Protein AF-A0A951GP29-F1 (afdb_monomer_lite)

Structure (mmCIF, N/CA/C/O backbone):
data_AF-A0A951GP29-F1
#
_entry.id   AF-A0A951GP29-F1
#
loop_
_atom_site.group_PDB
_atom_site.id
_atom_site.type_symbol
_atom_site.label_atom_id
_atom_site.label_alt_id
_atom_site.label_comp_id
_atom_site.label_asym_id
_atom_site.label_entity_id
_atom_site.label_seq_id
_atom_site.pdbx_PDB_ins_code
_atom_site.Cartn_x
_atom_site.Cartn_y
_atom_site.Cartn_z
_atom_site.occupancy
_atom_site.B_iso_or_equiv
_atom_site.auth_seq_id
_atom_site.auth_comp_id
_atom_site.auth_asym_id
_atom_site.auth_atom_id
_atom_site.pdbx_PDB_model_num
ATOM 1 N N . MET A 1 1 ? 0.514 -116.978 17.180 1.00 49.03 1 MET A N 1
ATOM 2 C CA . MET A 1 1 ? 0.432 -116.040 18.317 1.00 49.03 1 MET A CA 1
ATOM 3 C C . MET A 1 1 ? 1.647 -115.132 18.263 1.00 49.03 1 MET A C 1
ATOM 5 O O . MET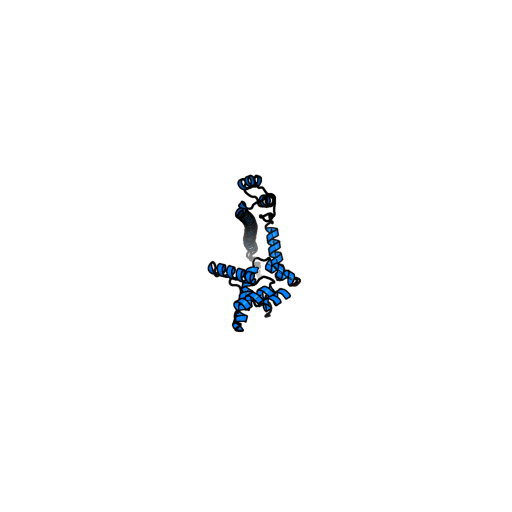 A 1 1 ? 2.730 -115.574 18.608 1.00 49.03 1 MET A O 1
ATOM 9 N N . THR A 1 2 ? 1.457 -113.908 17.780 1.00 42.31 2 THR A N 1
ATOM 10 C CA . THR A 1 2 ? 2.411 -112.792 17.852 1.00 42.31 2 THR A CA 1
ATOM 11 C C . THR A 1 2 ? 1.573 -111.530 17.671 1.00 42.31 2 THR A C 1
ATOM 13 O O . THR A 1 2 ? 1.039 -111.269 16.597 1.00 42.31 2 THR A O 1
ATOM 16 N N . THR A 1 3 ? 1.342 -110.813 18.766 1.00 47.25 3 THR A N 1
ATOM 17 C CA . THR A 1 3 ? 0.570 -109.569 18.812 1.00 47.25 3 THR A CA 1
ATOM 18 C C . THR A 1 3 ? 1.490 -108.401 18.470 1.00 47.25 3 THR A C 1
ATOM 20 O O . THR A 1 3 ? 2.317 -108.013 19.294 1.00 47.25 3 THR A O 1
ATOM 23 N N . SER A 1 4 ? 1.360 -107.839 17.266 1.00 55.28 4 SER A N 1
ATOM 24 C CA . SER A 1 4 ? 2.004 -106.568 16.920 1.00 55.28 4 SER A CA 1
ATOM 25 C C . SER A 1 4 ? 1.217 -105.405 17.518 1.00 55.28 4 SER A C 1
ATOM 27 O O . SER A 1 4 ? 0.116 -105.079 17.081 1.00 55.28 4 SER A O 1
ATOM 29 N N . SER A 1 5 ? 1.815 -104.808 18.544 1.00 58.03 5 SER A N 1
ATOM 30 C CA . SER A 1 5 ? 1.435 -103.544 19.172 1.00 58.03 5 SER A CA 1
ATOM 31 C C . SER A 1 5 ? 1.584 -102.393 18.169 1.00 58.03 5 SER A C 1
ATOM 33 O O . SER A 1 5 ? 2.696 -102.064 17.756 1.00 58.03 5 SER A O 1
ATOM 35 N N . LEU A 1 6 ? 0.462 -101.806 17.744 1.00 58.28 6 LEU A N 1
ATOM 36 C CA . LEU A 1 6 ? 0.435 -100.569 16.963 1.00 58.28 6 LEU A CA 1
ATOM 37 C C . LEU A 1 6 ? 0.567 -99.373 17.914 1.00 58.28 6 LEU A C 1
ATOM 39 O O . LEU A 1 6 ? -0.240 -99.191 18.824 1.00 58.28 6 LEU A O 1
ATOM 43 N N . SER A 1 7 ? 1.610 -98.576 17.686 1.00 57.97 7 SER A N 1
ATOM 44 C CA . SER A 1 7 ? 1.919 -97.350 18.423 1.00 57.97 7 SER A CA 1
ATOM 45 C C . SER A 1 7 ? 0.878 -96.255 18.120 1.00 57.97 7 SER A C 1
ATOM 47 O O . SER A 1 7 ? 0.566 -96.040 16.945 1.00 57.97 7 SER A O 1
ATOM 49 N N . PRO A 1 8 ? 0.313 -95.566 19.132 1.00 61.72 8 PRO A N 1
ATOM 50 C CA . PRO A 1 8 ? -0.696 -94.538 18.911 1.00 61.72 8 PRO A CA 1
ATOM 51 C C . PRO A 1 8 ? -0.078 -93.271 18.307 1.00 61.72 8 PRO A C 1
ATOM 53 O O . PRO A 1 8 ? 0.876 -92.697 18.828 1.00 61.72 8 PRO A O 1
ATOM 56 N N . TYR A 1 9 ? -0.672 -92.838 17.198 1.00 60.81 9 TYR A N 1
ATOM 57 C CA . TYR A 1 9 ? -0.387 -91.605 16.472 1.00 60.81 9 TYR A CA 1
ATOM 58 C C . TYR A 1 9 ? -0.573 -90.388 17.401 1.00 60.81 9 TYR A C 1
ATOM 60 O O . TYR A 1 9 ? -1.701 -90.045 17.757 1.00 60.81 9 TYR A O 1
ATOM 68 N N . GLN A 1 10 ? 0.521 -89.745 17.823 1.00 59.41 10 GLN A N 1
ATOM 69 C CA . GLN A 1 10 ? 0.465 -88.469 18.544 1.00 59.41 10 GLN A CA 1
ATOM 70 C C . GLN A 1 10 ? 0.201 -87.338 17.545 1.00 59.41 10 GLN A C 1
ATOM 72 O O . GLN A 1 10 ? 1.006 -87.082 16.650 1.00 59.41 10 GLN A O 1
ATOM 77 N N . ALA A 1 11 ? -0.948 -86.676 17.689 1.00 62.59 11 ALA A N 1
ATOM 78 C CA . ALA A 1 11 ? -1.291 -85.502 16.898 1.00 62.59 11 ALA A CA 1
ATOM 79 C C . ALA A 1 11 ? -0.361 -84.324 17.263 1.00 62.59 11 ALA A C 1
ATOM 81 O O . ALA A 1 11 ? -0.094 -84.115 18.448 1.00 62.59 11 ALA A O 1
ATOM 82 N N . PRO A 1 12 ? 0.137 -83.553 16.280 1.00 64.50 12 PRO A N 1
ATOM 83 C CA . PRO A 1 12 ? 1.013 -82.419 16.543 1.00 64.50 12 PRO A CA 1
ATOM 84 C C . PRO A 1 12 ? 0.256 -81.316 17.292 1.00 64.50 12 PRO A C 1
ATOM 86 O O . PRO A 1 12 ? -0.822 -80.897 16.868 1.00 64.50 12 PRO A O 1
ATOM 89 N N . GLU A 1 13 ? 0.831 -80.835 18.396 1.00 60.16 13 GLU A N 1
ATOM 90 C CA . GLU A 1 13 ? 0.263 -79.719 19.150 1.00 60.16 13 GLU A CA 1
ATOM 91 C C . GLU A 1 13 ? 0.197 -78.441 18.293 1.00 60.16 13 GLU A C 1
ATOM 93 O O . GLU A 1 13 ? 1.146 -78.125 17.560 1.00 60.16 13 GLU A O 1
ATOM 98 N N . PRO A 1 14 ? -0.908 -77.677 18.376 1.00 60.50 14 PRO A N 1
ATOM 99 C CA . PRO A 1 14 ? -1.046 -76.425 17.654 1.00 60.50 14 PRO A CA 1
ATOM 100 C C . PRO A 1 14 ? -0.054 -75.400 18.210 1.00 60.50 14 PRO A C 1
ATOM 102 O O . PRO A 1 14 ? -0.157 -74.956 19.353 1.00 60.50 14 PRO A O 1
ATOM 105 N N . ARG A 1 15 ? 0.910 -74.994 17.378 1.00 60.69 15 ARG A N 1
ATOM 106 C CA . ARG A 1 15 ? 1.797 -73.866 17.677 1.00 60.69 15 ARG A CA 1
ATOM 107 C C . ARG A 1 15 ? 0.949 -72.604 17.829 1.00 60.69 15 ARG A C 1
ATOM 109 O O . ARG A 1 15 ? 0.369 -72.136 16.851 1.00 60.69 15 ARG A O 1
ATOM 116 N N . GLN A 1 16 ? 0.896 -72.061 19.043 1.00 59.03 16 GLN A N 1
ATOM 117 C CA . GLN A 1 16 ? 0.335 -70.739 19.309 1.00 59.03 16 GLN A CA 1
ATOM 118 C C . GLN A 1 16 ? 1.137 -69.705 18.506 1.00 59.03 16 GLN A C 1
ATOM 120 O O . GLN A 1 16 ? 2.328 -69.497 18.746 1.00 59.03 16 GLN A O 1
ATOM 125 N N . GLY A 1 17 ? 0.503 -69.125 17.484 1.00 59.00 17 GLY A N 1
ATOM 126 C CA . GLY A 1 17 ? 1.057 -68.000 16.739 1.00 59.00 17 GLY A CA 1
ATOM 127 C C . GLY A 1 17 ? 1.103 -66.754 17.631 1.00 59.00 17 GLY A C 1
ATOM 128 O O . GLY A 1 17 ? 0.238 -66.616 18.494 1.00 59.00 17 GLY A O 1
ATOM 129 N N . PRO A 1 18 ? 2.085 -65.852 17.464 1.00 59.28 18 PRO A N 1
ATOM 130 C CA . PRO A 1 18 ? 2.171 -64.653 18.289 1.00 59.28 18 PRO A CA 1
ATOM 131 C C . PRO A 1 18 ? 0.939 -63.765 18.071 1.00 59.28 18 PRO A C 1
ATOM 133 O O . PRO A 1 18 ? 0.559 -63.505 16.927 1.00 59.28 18 PRO A O 1
ATOM 136 N N . ASP A 1 19 ? 0.340 -63.280 19.158 1.00 59.53 19 ASP A N 1
ATOM 137 C CA . ASP A 1 19 ? -0.765 -62.317 19.152 1.00 59.53 19 ASP A CA 1
ATOM 138 C C . ASP A 1 19 ? -0.298 -60.950 18.608 1.00 59.53 19 ASP A C 1
ATOM 140 O O . ASP A 1 19 ? -0.031 -60.002 19.343 1.00 59.53 19 ASP A O 1
ATOM 144 N N . PHE A 1 20 ? -0.186 -60.827 17.284 1.00 53.38 20 PHE A N 1
ATOM 145 C CA . PHE A 1 20 ? 0.207 -59.587 16.597 1.00 53.38 20 PHE A CA 1
ATOM 146 C C . PHE A 1 20 ? -0.904 -58.520 16.555 1.00 53.38 20 PHE A C 1
ATOM 148 O O . PHE A 1 20 ? -0.667 -57.399 16.109 1.00 53.38 20 PHE A O 1
ATOM 155 N N . ALA A 1 21 ? -2.123 -58.841 16.997 1.00 54.94 21 ALA A N 1
ATOM 156 C CA . ALA A 1 21 ? -3.270 -57.938 16.895 1.00 54.94 21 ALA A CA 1
ATOM 157 C C . ALA A 1 21 ? -3.318 -56.865 18.004 1.00 54.94 21 ALA A C 1
ATOM 159 O O . ALA A 1 21 ? -3.850 -55.780 17.773 1.00 54.94 21 ALA A O 1
ATOM 160 N N . GLY A 1 22 ? -2.745 -57.132 19.185 1.00 51.72 22 GLY A N 1
ATOM 161 C CA . GLY A 1 22 ? -2.783 -56.200 20.324 1.00 51.72 22 GLY A CA 1
ATOM 162 C C . GLY A 1 22 ? -1.839 -55.000 20.181 1.00 51.72 22 GLY A C 1
ATOM 163 O O . GLY A 1 22 ? -2.199 -53.878 20.522 1.00 51.72 22 GLY A O 1
ATOM 164 N N . THR A 1 23 ? -0.660 -55.197 19.589 1.00 54.09 23 THR A N 1
ATOM 165 C CA . THR A 1 23 ? 0.396 -54.169 19.520 1.00 54.09 23 THR A CA 1
ATOM 166 C C . THR A 1 23 ? 0.175 -53.115 18.430 1.00 54.09 23 THR A C 1
ATOM 168 O O . THR A 1 23 ? 0.654 -51.988 18.555 1.00 54.09 23 THR A O 1
ATOM 171 N N . ALA A 1 24 ? -0.579 -53.430 17.371 1.00 53.00 24 ALA A N 1
ATOM 172 C CA . ALA A 1 24 ? -0.837 -52.491 16.276 1.00 53.00 24 ALA A CA 1
ATOM 173 C C . ALA A 1 24 ? -1.834 -51.375 16.653 1.00 53.00 24 ALA A C 1
ATOM 175 O O . ALA A 1 24 ? -1.701 -50.246 16.182 1.00 53.00 24 ALA A O 1
ATOM 176 N N . LEU A 1 25 ? -2.814 -51.659 17.519 1.00 52.88 25 LEU A N 1
ATOM 177 C CA . LEU A 1 25 ? -3.816 -50.677 17.958 1.00 52.88 25 LEU A CA 1
ATOM 178 C C . LEU A 1 25 ? -3.282 -49.735 19.050 1.00 52.88 25 LEU A C 1
ATOM 180 O O . LEU A 1 25 ? -3.621 -48.549 19.053 1.00 52.88 25 LEU A O 1
ATOM 184 N N . GLU A 1 26 ? -2.390 -50.221 19.915 1.00 56.69 26 GLU A N 1
ATOM 185 C CA . GLU A 1 26 ? -1.746 -49.418 20.966 1.00 56.69 26 GLU A CA 1
ATOM 186 C C . GLU A 1 26 ? -0.828 -48.318 20.400 1.00 56.69 26 GLU A C 1
ATOM 188 O O . GLU A 1 26 ? -0.680 -47.261 21.012 1.00 56.69 26 GLU A O 1
ATOM 193 N N . GLY A 1 27 ? -0.277 -48.506 19.194 1.00 60.28 27 GLY A N 1
ATOM 194 C CA . GLY A 1 27 ? 0.544 -47.500 18.507 1.00 60.28 27 GLY A CA 1
ATOM 195 C C . GLY A 1 27 ? -0.243 -46.394 17.787 1.00 60.28 27 GLY A C 1
ATOM 196 O O . GLY A 1 27 ? 0.293 -45.311 17.561 1.00 60.28 27 GLY A O 1
ATOM 197 N N . ILE A 1 28 ? -1.515 -46.624 17.440 1.00 69.00 28 ILE A N 1
ATOM 198 C CA . ILE A 1 28 ? -2.327 -45.687 16.635 1.00 69.00 28 ILE A CA 1
ATOM 199 C C . ILE A 1 28 ? -3.015 -44.634 17.517 1.00 69.00 28 ILE A C 1
ATOM 201 O O . ILE A 1 28 ? -3.075 -43.455 17.158 1.00 69.00 28 ILE A O 1
ATOM 205 N N . ALA A 1 29 ? -3.497 -45.033 18.695 1.00 72.81 29 ALA A N 1
ATOM 206 C CA . ALA A 1 29 ? -4.147 -44.135 19.649 1.00 72.81 29 ALA A CA 1
ATOM 207 C C . ALA A 1 29 ? -3.299 -42.899 20.045 1.00 72.81 29 ALA A C 1
ATOM 209 O O . ALA A 1 29 ? -3.825 -41.783 19.961 1.00 72.81 29 ALA A O 1
ATOM 210 N N . PRO A 1 30 ? -2.003 -43.016 20.413 1.00 78.62 30 PRO A N 1
ATOM 211 C CA . PRO A 1 30 ? -1.192 -41.848 20.762 1.00 78.62 30 PRO A CA 1
ATOM 212 C C . PRO A 1 30 ? -0.962 -40.912 19.569 1.00 78.62 30 PRO A C 1
ATOM 214 O O . PRO A 1 30 ? -0.910 -39.697 19.755 1.00 78.62 30 PRO A O 1
ATOM 217 N N . VAL A 1 31 ? -0.893 -41.441 18.342 1.00 81.25 31 VAL A N 1
ATOM 218 C CA . VAL A 1 31 ? -0.753 -40.631 17.120 1.00 81.25 31 VAL A CA 1
ATOM 219 C C . VAL A 1 31 ? -2.011 -39.800 16.875 1.00 81.25 31 VAL A C 1
ATOM 221 O O . VAL A 1 31 ? -1.906 -38.601 16.627 1.00 81.25 31 VAL A O 1
ATOM 224 N N . ILE A 1 32 ? -3.203 -40.391 17.007 1.00 83.12 32 ILE A N 1
ATOM 225 C CA . ILE A 1 32 ? -4.477 -39.668 16.851 1.00 83.12 32 ILE A CA 1
ATOM 226 C C . ILE A 1 32 ? -4.602 -38.553 17.896 1.00 83.12 32 ILE A C 1
ATOM 228 O O . ILE A 1 32 ? -4.968 -37.428 17.554 1.00 83.12 32 ILE A O 1
ATOM 232 N N . VAL A 1 33 ? -4.258 -38.835 19.156 1.00 85.75 33 VAL A N 1
ATOM 233 C CA . VAL A 1 33 ? -4.272 -37.825 20.226 1.00 85.75 33 VAL A CA 1
ATOM 234 C C . VAL A 1 33 ? -3.284 -36.700 19.922 1.00 85.75 33 VAL A C 1
ATOM 236 O O . VAL A 1 33 ? -3.638 -35.528 20.048 1.00 85.75 33 VAL A O 1
ATOM 239 N N . LEU A 1 34 ? -2.073 -37.024 19.463 1.00 85.81 34 LEU A N 1
ATOM 240 C CA . LEU A 1 34 ? -1.053 -36.032 19.122 1.00 85.81 34 LEU A CA 1
ATOM 241 C C . LEU A 1 34 ? -1.483 -35.148 17.943 1.00 85.81 34 LEU A C 1
ATOM 243 O O . LEU A 1 34 ? -1.337 -33.927 18.012 1.00 85.81 34 LEU A O 1
ATOM 247 N N . VAL A 1 35 ? -2.087 -35.735 16.907 1.00 86.88 35 VAL A N 1
ATOM 248 C CA . VAL A 1 35 ? -2.684 -34.989 15.788 1.00 86.88 35 VAL A CA 1
ATOM 249 C C . VAL A 1 35 ? -3.819 -34.090 16.285 1.00 86.88 35 VAL A C 1
ATOM 251 O O . VAL A 1 35 ? -3.858 -32.909 15.941 1.00 86.88 35 VAL A O 1
ATOM 254 N N . GLY A 1 36 ? -4.706 -34.596 17.145 1.00 85.50 36 GLY A N 1
ATOM 255 C CA . GLY A 1 36 ? -5.795 -33.811 17.733 1.00 85.50 36 GLY A CA 1
ATOM 256 C C . GLY A 1 36 ? -5.299 -32.614 18.552 1.00 85.50 36 GLY A C 1
ATOM 257 O O . GLY A 1 36 ? -5.801 -31.499 18.395 1.00 85.50 36 GLY A O 1
ATOM 258 N N . VAL A 1 37 ? -4.266 -32.809 19.377 1.00 89.19 37 VAL A N 1
ATOM 259 C CA . VAL A 1 37 ? -3.625 -31.735 20.154 1.00 89.19 37 VAL A CA 1
ATOM 260 C C . VAL A 1 37 ? -2.957 -30.712 19.234 1.00 89.19 37 VAL A C 1
ATOM 262 O O . VAL A 1 37 ? -3.111 -29.509 19.454 1.00 89.19 37 VAL A O 1
ATOM 265 N N . ALA A 1 38 ? -2.266 -31.161 18.182 1.00 80.19 38 ALA A N 1
ATOM 266 C CA . ALA A 1 38 ? -1.633 -30.277 17.207 1.00 80.19 38 ALA A CA 1
ATOM 267 C C . ALA A 1 38 ? -2.664 -29.411 16.462 1.00 80.19 38 ALA A C 1
ATOM 269 O O . ALA A 1 38 ? -2.479 -28.199 16.344 1.00 80.19 38 ALA A O 1
ATOM 270 N N . LEU A 1 39 ? -3.784 -29.999 16.029 1.00 85.56 39 LEU A N 1
ATOM 271 C CA . LEU A 1 39 ? -4.881 -29.269 15.386 1.00 85.56 39 LEU A CA 1
ATOM 272 C C . LEU A 1 39 ? -5.520 -28.243 16.332 1.00 85.56 39 LEU A C 1
ATOM 274 O O . LEU A 1 39 ? -5.766 -27.104 15.931 1.00 85.56 39 LEU A O 1
ATOM 278 N N . LEU A 1 40 ? -5.737 -28.602 17.601 1.00 89.44 40 LEU A N 1
ATOM 279 C CA . LEU A 1 40 ? -6.268 -27.674 18.602 1.00 89.44 40 LEU A CA 1
ATOM 280 C C . LEU A 1 40 ? -5.303 -26.511 18.878 1.00 89.44 40 LEU A C 1
ATOM 282 O O . LEU A 1 40 ? -5.736 -25.362 19.008 1.00 89.44 40 LEU A O 1
ATOM 286 N N . ALA A 1 41 ? -4.001 -26.791 18.964 1.00 84.12 41 ALA A N 1
ATOM 287 C CA . ALA A 1 41 ? -2.970 -25.775 19.148 1.00 84.12 41 ALA A CA 1
ATOM 288 C C . ALA A 1 41 ? -2.902 -24.822 17.946 1.00 84.12 41 ALA A C 1
ATOM 290 O O . ALA A 1 41 ? -2.882 -23.605 18.138 1.00 84.12 41 ALA A O 1
ATOM 291 N N . LEU A 1 42 ? -2.955 -25.357 16.721 1.00 80.31 42 LEU A N 1
ATOM 292 C CA . LEU A 1 42 ? -3.011 -24.571 15.491 1.00 80.31 42 LEU A CA 1
ATOM 293 C C . LEU A 1 42 ? -4.256 -23.676 15.455 1.00 80.31 42 LEU A C 1
ATOM 295 O O . LEU A 1 42 ? -4.138 -22.478 15.206 1.00 80.31 42 LEU A O 1
ATOM 299 N N . TYR A 1 43 ? -5.434 -24.218 15.770 1.00 87.69 43 TYR A N 1
ATOM 300 C CA . TYR A 1 43 ? -6.673 -23.440 15.828 1.00 87.69 43 TYR A CA 1
ATOM 301 C C . TYR A 1 43 ? -6.578 -22.284 16.834 1.00 87.69 43 TYR A C 1
ATOM 303 O O . TYR A 1 43 ? -6.881 -21.137 16.503 1.00 87.69 43 TYR A O 1
ATOM 311 N N . ARG A 1 44 ? -6.092 -22.553 18.054 1.00 87.50 44 ARG A N 1
ATOM 312 C CA . ARG A 1 44 ? -5.884 -21.513 19.077 1.00 87.50 44 ARG A CA 1
ATOM 313 C C . ARG A 1 44 ? -4.897 -20.448 18.614 1.00 87.50 44 ARG A C 1
ATOM 315 O O . ARG A 1 44 ? -5.133 -19.265 18.846 1.00 87.50 44 ARG A O 1
ATOM 322 N N . TRP A 1 45 ? -3.816 -20.860 17.956 1.00 85.19 45 TRP A N 1
ATOM 323 C CA . TRP A 1 45 ? -2.829 -19.941 17.405 1.00 85.19 45 TRP A CA 1
ATOM 324 C C . TRP A 1 45 ? -3.429 -19.044 16.315 1.00 85.19 45 TRP A C 1
ATOM 326 O O . TRP A 1 45 ? -3.216 -17.835 16.361 1.00 85.19 45 TRP A O 1
ATOM 336 N N . ILE A 1 46 ? -4.235 -19.595 15.399 1.00 82.56 46 ILE A N 1
ATOM 337 C CA . ILE A 1 46 ? -4.937 -18.823 14.360 1.00 82.56 46 ILE A CA 1
ATOM 338 C C . ILE A 1 46 ? -5.862 -17.783 15.001 1.00 82.56 46 ILE A C 1
ATOM 340 O O . ILE A 1 46 ? -5.778 -16.602 14.668 1.00 82.56 46 ILE A O 1
ATOM 344 N N . VAL A 1 47 ? -6.696 -18.197 15.961 1.00 87.19 47 VAL A N 1
ATOM 345 C CA . VAL A 1 47 ? -7.643 -17.299 16.642 1.00 87.19 47 VAL A CA 1
ATOM 346 C C . VAL A 1 47 ? -6.919 -16.192 17.414 1.00 87.19 47 VAL A C 1
ATOM 348 O O . VAL A 1 47 ? -7.324 -15.031 17.361 1.00 87.19 47 VAL A O 1
ATOM 351 N N . GLU A 1 48 ? -5.841 -16.511 18.133 1.00 89.38 48 GLU A N 1
ATOM 352 C CA . GLU A 1 48 ? -5.086 -15.494 18.875 1.00 89.38 48 GLU A CA 1
ATOM 353 C C . GLU A 1 48 ? -4.321 -14.552 17.938 1.00 89.38 48 GLU A C 1
ATOM 355 O O . GLU A 1 48 ? -4.248 -13.347 18.195 1.00 89.38 48 GLU A O 1
ATOM 360 N N . SER A 1 49 ? -3.788 -15.075 16.831 1.00 81.06 49 SER A N 1
ATOM 361 C CA . SER A 1 49 ? -3.138 -14.281 15.788 1.00 81.06 49 SER A CA 1
ATOM 362 C C . SER A 1 49 ? -4.114 -13.282 15.164 1.00 81.06 49 SER A C 1
ATOM 364 O O . SER A 1 49 ? -3.797 -12.093 15.085 1.00 81.06 49 SER A O 1
ATOM 366 N N . ASP A 1 50 ? -5.330 -13.722 14.829 1.00 85.06 50 ASP A N 1
ATOM 367 C CA . ASP A 1 50 ? -6.385 -12.856 14.298 1.00 85.06 50 ASP A CA 1
ATOM 368 C C . ASP A 1 50 ? -6.794 -11.774 15.310 1.00 85.06 50 ASP A C 1
ATOM 370 O O . ASP A 1 50 ? -6.718 -10.577 15.024 1.00 85.06 50 ASP A O 1
ATOM 374 N N . ARG A 1 51 ? -7.076 -12.150 16.565 1.00 88.94 51 ARG A N 1
ATOM 375 C CA . ARG A 1 51 ? -7.370 -11.181 17.640 1.00 88.94 51 ARG A CA 1
ATOM 376 C C . ARG A 1 51 ? -6.245 -10.174 17.843 1.00 88.94 51 ARG A C 1
ATOM 378 O O . ARG A 1 51 ? -6.484 -9.001 18.145 1.00 88.94 51 ARG A O 1
ATOM 385 N N . LYS A 1 52 ? -4.990 -10.613 17.746 1.00 90.19 52 LYS A N 1
ATOM 386 C CA . LYS A 1 52 ? -3.821 -9.731 17.836 1.00 90.19 52 LYS A CA 1
ATOM 387 C C . LYS A 1 52 ? -3.761 -8.784 16.636 1.00 90.19 52 LYS A C 1
ATOM 389 O O . LYS A 1 52 ? -3.515 -7.595 16.842 1.00 90.19 52 LYS A O 1
ATOM 394 N N . ALA A 1 53 ? -4.028 -9.267 15.425 1.00 86.00 53 ALA A N 1
ATOM 395 C CA . ALA A 1 53 ? -4.092 -8.450 14.217 1.00 86.00 53 ALA A CA 1
ATOM 396 C C . ALA A 1 53 ? -5.196 -7.384 14.314 1.00 86.00 53 ALA A C 1
ATOM 398 O O . ALA A 1 53 ? -4.909 -6.199 14.138 1.00 86.00 53 ALA A O 1
ATOM 399 N N . GLN A 1 54 ? -6.408 -7.766 14.723 1.00 90.06 54 GLN A N 1
ATOM 400 C CA . GLN A 1 54 ? -7.528 -6.845 14.940 1.00 90.06 54 GLN A CA 1
ATOM 401 C C . GLN A 1 54 ? -7.210 -5.777 15.999 1.00 90.06 54 GLN A C 1
ATOM 403 O O . GLN A 1 54 ? -7.415 -4.581 15.770 1.00 90.06 54 GLN A O 1
ATOM 408 N N . ARG A 1 55 ? -6.638 -6.170 17.149 1.00 90.69 55 ARG A N 1
ATOM 409 C CA . ARG A 1 55 ? -6.207 -5.218 18.192 1.00 90.69 55 ARG A CA 1
ATOM 410 C C . ARG A 1 55 ? -5.157 -4.238 17.674 1.00 90.69 55 ARG A C 1
ATOM 412 O O . ARG A 1 55 ? -5.237 -3.044 17.965 1.00 90.69 55 ARG A O 1
ATOM 419 N N . ASN A 1 56 ? -4.178 -4.726 16.916 1.00 90.88 56 ASN A N 1
ATOM 420 C CA . ASN A 1 56 ? -3.130 -3.891 16.335 1.00 90.88 56 ASN A CA 1
ATOM 421 C C . ASN A 1 56 ? -3.685 -2.923 15.285 1.00 90.88 56 ASN A C 1
ATOM 423 O O . ASN A 1 56 ? -3.276 -1.762 15.273 1.00 90.88 56 ASN A O 1
ATOM 427 N N . HIS A 1 57 ? -4.643 -3.369 14.468 1.00 90.88 57 HIS A N 1
ATOM 428 C CA . HIS A 1 57 ? -5.357 -2.536 13.499 1.00 90.88 57 HIS A CA 1
ATOM 429 C C . HIS A 1 57 ? -6.075 -1.371 14.187 1.00 90.88 57 HIS A C 1
ATOM 431 O O . HIS A 1 57 ? -5.758 -0.207 13.936 1.00 90.88 57 HIS A O 1
ATOM 437 N N . ILE A 1 58 ? -6.937 -1.671 15.165 1.00 91.94 58 ILE A N 1
ATOM 438 C CA . ILE A 1 58 ? -7.668 -0.656 15.944 1.00 91.94 58 ILE A CA 1
ATOM 439 C C . ILE A 1 58 ? -6.694 0.290 16.661 1.00 91.94 58 ILE A C 1
ATOM 441 O O . ILE A 1 58 ? -6.886 1.508 16.681 1.00 91.94 58 ILE A O 1
ATOM 445 N N . ARG A 1 59 ? -5.612 -0.243 17.244 1.00 93.62 59 ARG A N 1
ATOM 446 C CA . ARG A 1 59 ? -4.567 0.574 17.878 1.00 93.62 59 ARG A CA 1
ATOM 447 C C . ARG A 1 59 ? -3.916 1.525 16.871 1.00 93.62 59 ARG A C 1
ATOM 449 O O . ARG A 1 59 ? -3.698 2.690 17.205 1.00 93.62 59 ARG A O 1
ATOM 456 N N . GLY A 1 60 ? -3.621 1.052 15.664 1.00 92.44 60 GLY A N 1
ATOM 457 C CA . GLY A 1 60 ? -3.077 1.854 14.571 1.00 92.44 60 GLY A CA 1
ATOM 458 C C . GLY A 1 60 ? -4.009 2.997 14.169 1.00 92.44 60 GLY A C 1
ATOM 459 O O . GLY A 1 60 ? -3.573 4.149 14.119 1.00 92.44 60 GLY A O 1
ATOM 460 N N . GLU A 1 61 ? -5.298 2.711 13.974 1.00 93.25 61 GLU A N 1
ATOM 461 C CA . GLU A 1 61 ? -6.310 3.724 13.649 1.00 93.25 61 GLU A CA 1
ATOM 462 C C . GLU A 1 61 ? -6.459 4.775 14.757 1.00 93.25 61 GLU A C 1
ATOM 464 O O . GLU A 1 61 ? -6.466 5.978 14.477 1.00 93.25 61 GLU A O 1
ATOM 469 N N . ARG A 1 62 ? -6.482 4.352 16.030 1.00 94.50 62 ARG A N 1
ATOM 470 C CA . ARG A 1 62 ? -6.493 5.268 17.184 1.00 94.50 62 ARG A CA 1
ATOM 471 C C . ARG A 1 62 ? -5.276 6.182 17.184 1.00 94.50 62 ARG A C 1
ATOM 473 O O . ARG A 1 62 ? -5.420 7.395 17.333 1.00 94.50 62 ARG A O 1
ATOM 480 N N . LEU A 1 63 ? -4.076 5.629 17.009 1.00 95.19 63 LEU A N 1
ATOM 481 C CA . LEU A 1 63 ? -2.844 6.420 16.964 1.00 95.19 63 LEU A CA 1
ATOM 482 C C . LEU A 1 63 ? -2.866 7.425 15.807 1.00 95.19 63 LEU A C 1
ATOM 484 O O . LEU A 1 63 ? -2.503 8.586 16.003 1.00 95.19 63 LEU A O 1
ATOM 488 N N . ALA A 1 64 ? -3.329 7.012 14.626 1.00 93.62 64 ALA A N 1
ATOM 489 C CA . ALA A 1 64 ? -3.480 7.897 13.477 1.00 93.62 64 ALA A CA 1
ATOM 490 C C . ALA A 1 64 ? -4.464 9.043 13.765 1.00 93.62 64 ALA A C 1
ATOM 492 O O . ALA A 1 64 ? -4.144 10.203 13.498 1.00 93.62 64 ALA A O 1
ATOM 493 N N . ALA A 1 65 ? -5.611 8.748 14.384 1.00 94.44 65 ALA A N 1
ATOM 494 C CA . ALA A 1 65 ? -6.585 9.756 14.791 1.00 94.44 65 ALA A CA 1
ATOM 495 C C . ALA A 1 65 ? -5.998 10.743 15.816 1.00 94.44 65 ALA A C 1
ATOM 497 O O . ALA A 1 65 ? -6.146 11.958 15.663 1.00 94.44 65 ALA A O 1
ATOM 498 N N . TYR A 1 66 ? -5.270 10.255 16.827 1.00 95.19 66 TYR A N 1
ATOM 499 C CA . TYR A 1 66 ? -4.654 11.108 17.849 1.00 95.19 66 TYR A CA 1
ATOM 500 C C . TYR A 1 66 ? -3.536 12.010 17.314 1.00 95.19 66 TYR A C 1
ATOM 502 O O . TYR A 1 66 ? -3.359 13.116 17.831 1.00 95.19 66 TYR A O 1
ATOM 510 N N . ARG A 1 67 ? -2.801 11.600 16.271 1.00 95.75 67 ARG A N 1
ATOM 511 C CA . ARG A 1 67 ? -1.779 12.453 15.627 1.00 95.75 67 ARG A CA 1
ATOM 512 C C . ARG A 1 67 ? -2.377 13.741 15.058 1.00 95.75 67 ARG A C 1
ATOM 514 O O . ARG A 1 67 ? -1.739 14.789 15.095 1.00 95.75 67 ARG A O 1
ATOM 521 N N . VAL A 1 68 ? -3.625 13.688 14.596 1.00 94.12 68 VAL A N 1
ATOM 522 C CA . VAL A 1 68 ? -4.348 14.837 14.028 1.00 94.12 68 VAL A CA 1
ATOM 523 C C . VAL A 1 68 ? -5.342 15.471 15.007 1.00 94.12 68 VAL A C 1
ATOM 525 O O . VAL A 1 68 ? -6.183 16.263 14.591 1.00 94.12 68 VAL A O 1
ATOM 528 N N . ARG A 1 69 ? -5.222 15.188 16.316 1.00 93.44 69 ARG A N 1
ATOM 529 C CA . ARG A 1 69 ? -6.169 15.632 17.364 1.00 93.44 69 ARG A CA 1
ATOM 530 C C . ARG A 1 69 ? -6.487 17.123 17.380 1.00 93.44 69 ARG A C 1
ATOM 532 O O . ARG A 1 69 ? -7.599 17.515 17.697 1.00 93.44 69 ARG A O 1
ATOM 539 N N . HIS A 1 70 ? -5.510 17.955 17.037 1.00 92.69 70 HIS A N 1
ATOM 540 C CA . HIS A 1 70 ? -5.650 19.411 17.033 1.00 92.69 70 HIS A CA 1
ATOM 541 C C . HIS A 1 70 ? -6.531 19.926 15.884 1.00 92.69 70 HIS A C 1
ATOM 543 O O . HIS A 1 70 ? -6.913 21.089 15.888 1.00 92.69 70 HIS A O 1
ATOM 549 N N . ARG A 1 71 ? -6.840 19.075 14.895 1.00 93.75 71 ARG A N 1
ATOM 550 C CA . ARG A 1 71 ? -7.680 19.399 13.732 1.00 93.75 71 ARG A CA 1
ATOM 551 C C . ARG A 1 71 ? -9.035 18.701 13.763 1.00 93.75 71 ARG A C 1
ATOM 553 O O . ARG A 1 71 ? -9.735 18.745 12.754 1.00 93.75 71 ARG A O 1
ATOM 560 N N . TRP A 1 72 ? -9.371 18.016 14.857 1.00 94.94 72 TRP A N 1
ATOM 561 C CA . TRP A 1 72 ? -10.658 17.340 14.985 1.00 94.94 72 TRP A CA 1
ATOM 562 C C . TRP A 1 72 ? -11.808 18.340 14.894 1.00 94.94 72 TRP A C 1
ATOM 564 O O . TRP A 1 72 ? -11.718 19.469 15.376 1.00 94.94 72 TRP A O 1
ATOM 574 N N . LYS A 1 73 ? -12.895 17.903 14.268 1.00 95.00 73 LYS A N 1
ATOM 575 C CA . LYS A 1 73 ? -14.116 18.676 14.046 1.00 95.00 73 LYS A CA 1
ATOM 576 C C . LYS A 1 73 ? -15.332 17.887 14.529 1.00 95.00 73 LYS A C 1
ATOM 578 O O . LYS A 1 73 ? -15.248 16.667 14.659 1.00 95.00 73 LYS A O 1
ATOM 583 N N . PRO A 1 74 ? -16.498 18.530 14.711 1.00 95.38 74 PRO A N 1
ATOM 584 C CA . PRO A 1 74 ? -17.732 17.819 15.055 1.00 95.38 74 PRO A CA 1
ATOM 585 C C . PRO A 1 74 ? -18.092 16.679 14.083 1.00 95.38 74 PRO A C 1
ATOM 587 O O . PRO A 1 74 ? -18.601 15.644 14.499 1.00 95.38 74 PRO A O 1
ATOM 590 N N . SER A 1 75 ? -17.756 16.810 12.794 1.00 94.50 75 SER A N 1
ATOM 591 C CA . SER A 1 75 ? -17.947 15.747 11.794 1.00 94.50 75 SER A CA 1
ATOM 592 C C . SER A 1 75 ? -17.104 14.487 12.043 1.00 94.50 75 SER A C 1
ATOM 594 O O . SER A 1 75 ? -17.432 13.426 11.520 1.00 94.50 75 SER A O 1
ATOM 596 N N . ASP A 1 76 ? -16.020 14.588 12.818 1.00 95.25 76 ASP A N 1
ATOM 597 C CA . ASP A 1 76 ? -15.144 13.461 13.161 1.00 95.25 76 ASP A CA 1
ATOM 598 C C . ASP A 1 76 ? -15.680 12.636 14.340 1.00 95.25 76 ASP A C 1
ATOM 600 O O . ASP A 1 76 ? -15.161 11.554 14.607 1.00 95.25 76 ASP A O 1
ATOM 604 N N . ILE A 1 77 ? -16.725 13.106 15.037 1.00 94.50 77 ILE A N 1
ATOM 605 C CA . ILE A 1 77 ? -17.235 12.464 16.257 1.00 94.50 77 ILE A CA 1
ATOM 606 C C . ILE A 1 77 ? -17.647 11.015 15.994 1.00 94.50 77 ILE A C 1
ATOM 608 O O . 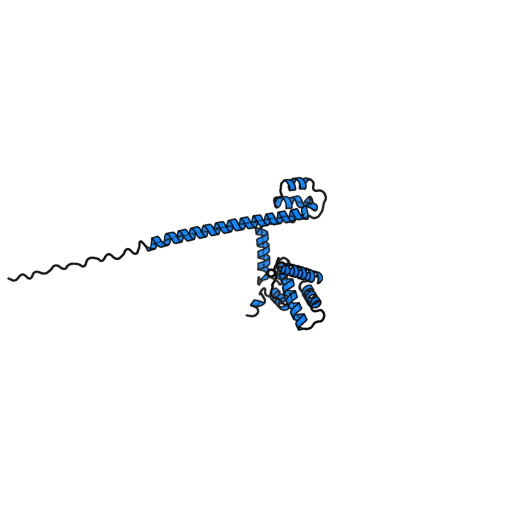ILE A 1 77 ? -17.201 10.114 16.700 1.00 94.50 77 ILE A O 1
ATOM 612 N N . ARG A 1 78 ? -18.450 10.768 14.952 1.00 94.12 78 ARG A N 1
ATOM 613 C CA . ARG A 1 78 ? -18.911 9.414 14.614 1.00 94.12 78 ARG A CA 1
ATOM 614 C C . ARG A 1 78 ? -17.740 8.468 14.273 1.00 94.12 78 ARG A C 1
ATOM 616 O O . ARG A 1 78 ? -17.677 7.403 14.886 1.00 94.12 78 ARG A O 1
ATOM 623 N N . PRO A 1 79 ? -16.788 8.833 13.387 1.00 93.75 79 PRO A N 1
ATOM 624 C CA . PRO A 1 79 ? -15.562 8.057 13.179 1.00 93.75 79 PRO A CA 1
ATOM 625 C C . PRO A 1 79 ? -14.763 7.778 14.463 1.00 93.75 79 PRO A C 1
ATOM 627 O O . PRO A 1 79 ? -14.352 6.643 14.702 1.00 93.75 79 PRO A O 1
ATOM 630 N N . LEU A 1 80 ? -14.572 8.784 15.321 1.00 94.69 80 LEU A N 1
ATOM 631 C CA . LEU A 1 80 ? -13.812 8.646 16.568 1.00 94.69 80 LEU A CA 1
ATOM 632 C C . LEU A 1 80 ? -14.487 7.695 17.566 1.00 94.69 80 LEU A C 1
ATOM 634 O O . LEU A 1 80 ? -13.808 6.901 18.216 1.00 94.69 80 LEU A O 1
ATOM 638 N N . LEU A 1 81 ? -15.818 7.728 17.662 1.00 94.44 81 LEU A N 1
ATOM 639 C CA . LEU A 1 81 ? -16.562 6.776 18.487 1.00 94.44 81 LEU A CA 1
ATOM 640 C C . LEU A 1 81 ? -16.424 5.349 17.950 1.00 94.44 81 LEU A C 1
ATOM 642 O O . LEU A 1 81 ? -16.176 4.435 18.732 1.00 94.44 81 LEU A O 1
ATOM 646 N N . SER A 1 82 ? -16.491 5.160 16.627 1.00 92.69 82 SER A N 1
ATOM 647 C CA . SER A 1 82 ? -16.397 3.823 16.021 1.00 92.69 82 SER A CA 1
ATOM 648 C C . SER A 1 82 ? -15.051 3.119 16.239 1.00 92.69 82 SER A C 1
ATOM 650 O O . SER A 1 82 ? -15.026 1.899 16.335 1.00 92.69 82 SER A O 1
ATOM 652 N N . ILE A 1 83 ? -13.945 3.858 16.398 1.00 93.00 83 ILE A N 1
ATOM 653 C CA . ILE A 1 83 ? -12.626 3.273 16.713 1.00 93.00 83 ILE A CA 1
ATOM 654 C C . ILE A 1 83 ? -12.398 3.060 18.223 1.00 93.00 83 ILE A C 1
ATOM 656 O O . ILE A 1 83 ? -11.379 2.492 18.626 1.00 93.00 83 ILE A O 1
ATOM 660 N N . GLY A 1 84 ? -13.312 3.520 19.086 1.00 92.69 84 GLY A N 1
ATOM 661 C CA . GLY A 1 84 ? -13.227 3.388 20.545 1.00 92.69 84 GLY A CA 1
ATOM 662 C C . GLY A 1 84 ? -12.155 4.269 21.197 1.00 92.69 84 GLY A C 1
ATOM 663 O O . GLY A 1 84 ? -11.217 3.764 21.816 1.00 92.69 84 GLY A O 1
ATOM 664 N N . VAL A 1 85 ? -12.256 5.593 21.051 1.00 93.25 85 VAL A N 1
ATOM 665 C CA . VAL A 1 85 ? -11.375 6.547 21.757 1.00 93.25 85 VAL A CA 1
ATOM 666 C C . VAL A 1 85 ? -11.609 6.561 23.278 1.00 93.25 85 VAL A C 1
ATOM 668 O O . VAL A 1 85 ? -12.674 6.177 23.759 1.00 93.25 85 VAL A O 1
ATOM 671 N N . SER A 1 86 ? -10.610 7.017 24.045 1.00 93.81 86 SER A N 1
ATOM 672 C CA . SER A 1 86 ? -10.667 7.039 25.515 1.00 93.81 86 SER A CA 1
ATOM 673 C C . SER A 1 86 ? -11.702 8.035 26.039 1.00 93.81 86 SER A C 1
ATOM 675 O O . SER A 1 86 ? -12.023 9.012 25.363 1.00 93.81 86 SER A O 1
ATOM 677 N N . GLU A 1 87 ? -12.167 7.857 27.277 1.00 93.81 87 GLU A N 1
ATOM 678 C CA . GLU A 1 87 ? -13.133 8.778 27.899 1.00 93.81 87 GLU A CA 1
ATOM 679 C C . GLU A 1 87 ? -12.658 10.236 27.901 1.00 93.81 87 GLU A C 1
ATOM 681 O O . GLU A 1 87 ? -13.428 11.153 27.624 1.00 93.81 87 GLU A O 1
ATOM 686 N N . VAL A 1 88 ? -11.366 10.468 28.152 1.00 93.00 88 VAL A N 1
ATOM 687 C CA . VAL A 1 88 ? -10.774 11.815 28.1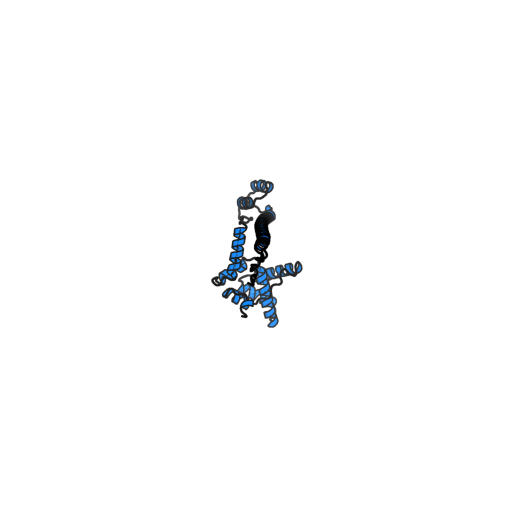16 1.00 93.00 88 VAL A CA 1
ATOM 688 C C . VAL A 1 88 ? -10.920 12.441 26.725 1.00 93.00 88 VAL A C 1
ATOM 690 O O . VAL A 1 88 ? -11.223 13.629 26.602 1.00 93.00 88 VAL A O 1
ATOM 693 N N . ALA A 1 89 ? -10.728 11.651 25.666 1.00 93.25 89 ALA A N 1
ATOM 694 C CA . ALA A 1 89 ? -10.932 12.109 24.298 1.00 93.25 89 ALA A CA 1
ATOM 695 C C . ALA A 1 89 ? -12.417 12.373 24.007 1.00 93.25 89 ALA A C 1
ATOM 697 O O . ALA A 1 89 ? -12.729 13.391 23.395 1.00 93.25 89 ALA A O 1
ATOM 698 N N . GLN A 1 90 ? -13.325 11.529 24.508 1.00 94.12 90 GLN A N 1
ATOM 699 C CA . GLN A 1 90 ? -14.773 11.728 24.367 1.00 94.12 90 GLN A CA 1
ATOM 700 C C . GLN A 1 90 ? -15.245 13.025 25.038 1.00 94.12 90 GLN A C 1
ATOM 702 O O . GLN A 1 90 ? -15.977 13.802 24.430 1.00 94.12 90 GLN A O 1
ATOM 707 N N . ARG A 1 91 ? -14.756 13.336 26.246 1.00 93.38 91 ARG A N 1
ATOM 708 C CA . ARG A 1 91 ? -15.061 14.613 26.920 1.00 93.38 91 ARG A CA 1
ATOM 709 C C . ARG A 1 91 ? -14.588 15.815 26.102 1.00 93.38 91 ARG A C 1
ATOM 711 O O . ARG A 1 91 ? -15.301 16.805 25.986 1.00 93.38 91 ARG A O 1
ATOM 718 N N . ARG A 1 92 ? -13.408 15.723 25.478 1.00 91.44 92 ARG A N 1
ATOM 719 C CA . ARG A 1 92 ? -12.902 16.772 24.574 1.00 91.44 92 ARG A CA 1
ATOM 720 C C . ARG A 1 92 ? -13.746 16.920 23.314 1.00 91.44 92 ARG A C 1
ATOM 722 O O . ARG A 1 92 ? -13.898 18.035 22.825 1.00 91.44 92 ARG A O 1
ATOM 729 N N . MET A 1 93 ? -14.293 15.821 22.797 1.00 93.56 93 MET A N 1
ATOM 730 C CA . MET A 1 93 ? -15.143 15.844 21.607 1.00 93.56 93 MET A CA 1
ATOM 731 C C . MET A 1 93 ? -16.398 16.704 21.799 1.00 93.56 93 MET A C 1
ATOM 733 O O . MET A 1 93 ? -16.823 17.356 20.849 1.00 93.56 93 MET A O 1
ATOM 737 N N . ALA A 1 94 ? -16.930 16.787 23.024 1.00 90.19 94 ALA A N 1
ATOM 738 C CA . ALA A 1 94 ? -18.065 17.652 23.355 1.00 90.19 94 ALA A CA 1
ATOM 739 C C . ALA A 1 94 ? -17.764 19.156 23.188 1.00 90.19 94 ALA A C 1
ATOM 741 O O . ALA A 1 94 ? -18.674 19.949 22.969 1.00 90.19 94 ALA A O 1
ATOM 742 N N . ALA A 1 95 ? -16.489 19.552 23.259 1.00 90.69 95 ALA A N 1
ATOM 743 C CA . ALA A 1 95 ? -16.051 20.938 23.102 1.00 90.69 95 ALA A CA 1
ATOM 744 C C . ALA A 1 95 ? -15.618 21.287 21.666 1.00 90.69 95 ALA A C 1
ATOM 746 O O . ALA A 1 95 ? -15.173 22.411 21.419 1.00 90.69 95 ALA A O 1
ATOM 747 N N . LEU A 1 96 ? -15.711 20.347 20.716 1.00 92.25 96 LEU A N 1
ATOM 748 C CA . LEU A 1 96 ? -15.353 20.605 19.321 1.00 92.25 96 LEU A CA 1
ATOM 749 C C . LEU A 1 96 ? -16.327 21.608 18.698 1.00 92.25 96 LEU A C 1
ATOM 751 O O . LEU A 1 96 ? -17.542 21.501 18.846 1.00 92.25 96 LEU A O 1
ATOM 755 N N . LYS A 1 97 ? -15.784 22.580 17.963 1.00 89.06 97 LYS A N 1
ATOM 756 C CA . LYS A 1 97 ? -16.547 23.646 17.301 1.00 89.06 97 LYS A CA 1
ATOM 757 C C . LYS A 1 97 ? -16.153 23.758 15.830 1.00 89.06 97 LYS A C 1
ATOM 759 O O . LYS A 1 97 ? -15.076 23.325 15.425 1.00 89.06 97 LYS A O 1
ATOM 764 N N . GLY A 1 98 ? -17.027 24.378 15.041 1.00 84.69 98 GLY A N 1
ATOM 765 C CA . GLY A 1 98 ? -16.792 24.672 13.627 1.00 84.69 98 GLY A CA 1
ATOM 766 C C . GLY A 1 98 ? -17.391 23.650 12.660 1.00 84.69 98 GLY A C 1
ATOM 767 O O . GLY A 1 98 ? -17.946 22.624 13.049 1.00 84.69 98 GLY A O 1
ATOM 768 N N . ARG A 1 99 ? -17.298 23.966 11.366 1.00 85.81 99 ARG A N 1
ATOM 769 C CA . ARG A 1 99 ? -17.777 23.134 10.254 1.00 85.81 99 ARG A CA 1
ATOM 770 C C . ARG A 1 99 ? -16.616 22.780 9.330 1.00 85.81 99 ARG A C 1
ATOM 772 O O . ARG A 1 99 ? -15.593 23.461 9.302 1.00 85.81 99 ARG A O 1
ATOM 779 N N . GLY A 1 100 ? -16.780 21.719 8.549 1.00 88.06 100 GLY A N 1
ATOM 780 C CA . GLY A 1 100 ? -15.887 21.409 7.438 1.00 88.06 100 GLY A CA 1
ATOM 781 C C . GLY A 1 100 ? -15.680 19.919 7.233 1.00 88.06 100 GLY A C 1
ATOM 782 O O . GLY A 1 100 ? -16.287 19.088 7.899 1.00 88.06 100 GLY A O 1
ATOM 783 N N . ARG A 1 101 ? -14.787 19.596 6.295 1.00 90.19 101 ARG A N 1
ATOM 784 C CA . ARG A 1 101 ? -14.466 18.211 5.951 1.00 90.19 101 ARG A CA 1
ATOM 785 C C . ARG A 1 101 ? -13.841 17.478 7.149 1.00 90.19 101 ARG A C 1
ATOM 787 O O . ARG A 1 101 ? -12.930 18.066 7.756 1.00 90.19 101 ARG A O 1
ATOM 794 N N . PRO A 1 102 ? -14.283 16.241 7.451 1.00 91.50 102 PRO A N 1
ATOM 795 C CA . PRO A 1 102 ? -13.666 15.412 8.478 1.00 91.50 102 PRO A CA 1
ATOM 796 C C . PRO A 1 102 ? -12.194 15.155 8.153 1.00 91.50 102 PRO A C 1
ATOM 798 O O . PRO A 1 102 ? -11.808 15.027 6.987 1.00 91.50 102 PRO A O 1
ATOM 801 N N . VAL A 1 103 ? -11.376 15.114 9.197 1.00 93.38 103 VAL A N 1
ATOM 802 C CA . VAL A 1 103 ? -9.944 14.803 9.121 1.00 93.38 103 VAL A CA 1
ATOM 803 C C . VAL A 1 103 ? -9.700 13.338 9.482 1.00 93.38 103 VAL A C 1
ATOM 805 O O . VAL A 1 103 ? -8.754 12.725 8.985 1.00 93.38 103 VAL A O 1
ATOM 808 N N . VAL A 1 104 ? -10.564 12.761 10.319 1.00 93.94 104 VAL A N 1
ATOM 809 C CA . VAL A 1 104 ? -10.500 11.360 10.726 1.00 93.94 104 VAL A CA 1
ATOM 810 C C . VAL A 1 104 ? -11.237 10.523 9.688 1.00 93.94 104 VAL A C 1
ATOM 812 O O . VAL A 1 104 ? -12.386 10.793 9.337 1.00 93.94 104 VAL A O 1
ATOM 815 N N . LYS A 1 105 ? -10.560 9.499 9.165 1.00 91.25 105 LYS A N 1
ATOM 816 C CA . LYS A 1 105 ? -11.183 8.566 8.226 1.00 91.25 105 LYS A CA 1
ATOM 817 C C . LYS A 1 105 ? -12.248 7.735 8.958 1.00 91.25 105 LYS A C 1
ATOM 819 O O . LYS A 1 105 ? -12.027 7.387 10.117 1.00 91.25 105 LYS A O 1
ATOM 824 N N . PRO A 1 106 ? -13.373 7.399 8.306 1.00 91.25 106 PRO A N 1
ATOM 825 C CA . PRO A 1 106 ? -14.329 6.442 8.853 1.00 91.25 106 PRO A CA 1
ATOM 826 C C . PRO A 1 106 ? -13.637 5.118 9.190 1.00 91.25 106 PRO A C 1
ATOM 828 O O . PRO A 1 106 ? -12.803 4.663 8.403 1.00 91.25 106 PRO A O 1
ATOM 831 N N . HIS A 1 107 ? -13.994 4.522 10.330 1.00 89.62 107 HIS A N 1
ATOM 832 C CA . HIS A 1 107 ? -13.500 3.204 10.722 1.00 89.62 107 HIS A CA 1
ATOM 833 C C . HIS A 1 107 ? -13.836 2.172 9.648 1.00 89.62 107 HIS A C 1
ATOM 835 O O . HIS A 1 107 ? -14.965 2.137 9.144 1.00 89.62 107 HIS A O 1
ATOM 841 N N . ARG A 1 108 ? -12.859 1.327 9.322 1.00 87.50 108 ARG A N 1
ATOM 842 C CA . ARG A 1 108 ? -13.071 0.145 8.495 1.00 87.50 108 ARG A CA 1
ATOM 843 C C . ARG A 1 108 ? -12.728 -1.096 9.316 1.00 87.50 108 ARG A C 1
ATOM 845 O O . ARG A 1 108 ? -11.624 -1.156 9.865 1.00 87.50 108 ARG A O 1
ATOM 852 N N . PRO A 1 109 ? -13.637 -2.084 9.391 1.00 88.44 109 PRO A N 1
ATOM 853 C CA . PRO A 1 109 ? -13.323 -3.370 9.993 1.00 88.44 109 PRO A CA 1
ATOM 854 C C . PRO A 1 109 ? -12.071 -3.973 9.354 1.00 88.44 109 PRO A C 1
ATOM 856 O O . PRO A 1 109 ? -11.882 -3.865 8.140 1.00 88.44 109 PRO A O 1
ATOM 859 N N . PHE A 1 110 ? -11.238 -4.620 10.171 1.00 85.75 110 PHE A N 1
ATOM 860 C CA . PHE A 1 110 ? -9.984 -5.227 9.716 1.00 85.75 110 PHE A CA 1
ATOM 861 C C . PHE A 1 110 ? -10.213 -6.207 8.559 1.00 85.75 110 PHE A C 1
ATOM 863 O O . PHE A 1 110 ? -9.505 -6.150 7.560 1.00 85.75 110 PHE A O 1
ATOM 870 N N . GLU A 1 111 ? -11.247 -7.043 8.662 1.00 88.00 111 GLU A N 1
ATOM 871 C CA . GLU A 1 111 ? -11.650 -7.996 7.624 1.00 88.00 111 GLU A CA 1
ATOM 872 C C . GLU A 1 111 ? -11.983 -7.294 6.305 1.00 88.00 111 GLU A C 1
ATOM 874 O O . GLU A 1 111 ? -11.496 -7.698 5.256 1.00 88.00 111 GLU A O 1
ATOM 879 N N . GLY A 1 112 ? -12.742 -6.194 6.352 1.00 85.69 112 GLY A N 1
ATOM 880 C CA . GLY A 1 112 ? -13.056 -5.405 5.161 1.00 85.69 112 GLY A CA 1
ATOM 881 C C . GLY A 1 112 ? -11.804 -4.809 4.515 1.00 85.69 112 GLY A C 1
ATOM 882 O O . GLY A 1 112 ? -11.647 -4.862 3.300 1.00 85.69 112 GLY A O 1
ATOM 883 N N . GLU A 1 113 ? -10.867 -4.298 5.317 1.00 85.12 113 GLU A N 1
ATOM 884 C CA . GLU A 1 113 ? -9.590 -3.800 4.796 1.00 85.12 113 GLU A CA 1
ATOM 885 C C . GLU A 1 113 ? -8.703 -4.922 4.232 1.00 85.12 113 GLU A C 1
ATOM 887 O O . GLU A 1 113 ? -8.012 -4.720 3.230 1.00 85.12 113 GLU A O 1
ATOM 892 N N . LEU A 1 114 ? -8.719 -6.101 4.854 1.00 84.06 114 LEU A N 1
ATOM 893 C CA . LEU A 1 114 ? -8.001 -7.277 4.379 1.00 84.06 114 LEU A CA 1
ATOM 894 C C . LEU A 1 114 ? -8.565 -7.751 3.038 1.00 84.06 114 LEU A C 1
ATOM 896 O O . LEU A 1 114 ? -7.797 -7.922 2.094 1.00 84.06 114 LEU A O 1
ATOM 900 N N . VAL A 1 115 ? -9.888 -7.902 2.933 1.00 87.56 115 VAL A N 1
ATOM 901 C CA . VAL A 1 115 ? -10.561 -8.277 1.684 1.00 87.56 115 VAL A CA 1
ATOM 902 C C . VAL A 1 115 ? -10.288 -7.241 0.597 1.00 87.56 115 VAL A C 1
ATOM 904 O O . VAL A 1 115 ? -9.928 -7.634 -0.508 1.00 87.56 115 VAL A O 1
ATOM 907 N N . ASP A 1 116 ? -10.357 -5.939 0.892 1.00 85.44 116 ASP A N 1
ATOM 908 C CA . ASP A 1 116 ? -10.016 -4.881 -0.070 1.00 85.44 116 ASP A CA 1
ATOM 909 C C . ASP A 1 116 ? -8.572 -5.038 -0.587 1.00 85.44 116 ASP A C 1
ATOM 911 O O . ASP A 1 116 ? -8.319 -4.974 -1.794 1.00 85.44 116 ASP A O 1
ATOM 915 N N . LYS A 1 117 ? -7.605 -5.259 0.314 1.00 83.88 117 LYS A N 1
ATOM 916 C CA . LYS A 1 117 ? -6.186 -5.429 -0.046 1.00 83.88 117 LYS A CA 1
ATOM 917 C C . LYS A 1 117 ? -5.944 -6.695 -0.861 1.00 83.88 117 LYS A C 1
ATOM 919 O O . LYS A 1 117 ? -5.239 -6.627 -1.867 1.00 83.88 117 LYS A O 1
ATOM 924 N N . LEU A 1 118 ? -6.530 -7.818 -0.450 1.00 85.62 118 LEU A N 1
ATOM 925 C CA . LEU A 1 118 ? -6.439 -9.086 -1.170 1.00 85.62 118 LEU A CA 1
ATOM 926 C C . LEU A 1 118 ? -7.096 -8.977 -2.542 1.00 85.62 118 LEU A C 1
ATOM 928 O O . LEU A 1 118 ? -6.501 -9.382 -3.528 1.00 85.62 118 LEU A O 1
ATOM 932 N N . THR A 1 119 ? -8.266 -8.347 -2.633 1.00 86.81 119 THR A N 1
ATOM 933 C CA . THR A 1 119 ? -8.963 -8.125 -3.905 1.00 86.81 119 THR A CA 1
ATOM 934 C C . THR A 1 119 ? -8.104 -7.301 -4.859 1.00 86.81 119 THR A C 1
ATOM 936 O O . THR A 1 119 ? -7.930 -7.685 -6.014 1.00 86.81 119 THR A O 1
ATOM 939 N N . ARG A 1 120 ? -7.495 -6.204 -4.383 1.00 85.62 120 ARG A N 1
ATOM 940 C CA . ARG A 1 120 ? -6.554 -5.410 -5.192 1.00 85.62 120 ARG A CA 1
ATOM 941 C C . ARG A 1 120 ? -5.352 -6.229 -5.643 1.00 85.62 120 ARG A C 1
ATOM 943 O O . ARG A 1 120 ? -4.949 -6.102 -6.792 1.00 85.62 120 ARG A O 1
ATOM 950 N N . PHE A 1 121 ? -4.790 -7.051 -4.761 1.00 86.00 121 PHE A N 1
ATOM 951 C CA . PHE A 1 121 ? -3.670 -7.922 -5.103 1.00 86.00 121 PHE A CA 1
ATOM 952 C C . PHE A 1 121 ? -4.067 -8.950 -6.170 1.00 86.00 121 PHE A C 1
ATOM 954 O O . PHE A 1 121 ? -3.416 -9.036 -7.205 1.00 86.00 121 PHE A O 1
ATOM 961 N N . CYS A 1 122 ? -5.181 -9.660 -5.977 1.00 86.94 122 CYS A N 1
ATOM 962 C CA . CYS A 1 122 ? -5.709 -10.625 -6.939 1.00 86.94 122 CYS A CA 1
ATOM 963 C C . CYS A 1 122 ? -5.977 -9.977 -8.302 1.00 86.94 122 CYS A C 1
ATOM 965 O O . CYS A 1 122 ? -5.634 -10.551 -9.333 1.00 86.94 122 CYS A O 1
ATOM 967 N N . ASN A 1 123 ? -6.526 -8.759 -8.324 1.00 88.25 123 ASN A N 1
ATOM 968 C CA . ASN A 1 123 ? -6.796 -8.034 -9.564 1.00 88.25 123 ASN A CA 1
ATOM 969 C C . ASN A 1 123 ? -5.542 -7.777 -10.409 1.00 88.25 123 ASN A C 1
ATOM 971 O O . ASN A 1 123 ? -5.684 -7.612 -11.613 1.00 88.25 123 ASN A O 1
ATOM 975 N N . LEU A 1 124 ? -4.335 -7.768 -9.830 1.00 87.25 124 LEU A N 1
ATOM 976 C CA . LEU A 1 124 ? -3.093 -7.611 -10.598 1.00 87.25 124 LEU A CA 1
ATOM 977 C C . LEU A 1 124 ? -2.784 -8.810 -11.500 1.00 87.25 124 LEU A C 1
ATOM 979 O O . LEU A 1 124 ? -2.157 -8.632 -12.540 1.00 87.25 124 LEU A O 1
ATOM 983 N N . PHE A 1 125 ? -3.223 -10.007 -11.110 1.00 86.06 125 PHE A N 1
ATOM 984 C CA . PHE A 1 125 ? -2.883 -11.270 -11.781 1.00 86.06 125 PHE A CA 1
ATOM 985 C C . PHE A 1 125 ? -4.086 -11.935 -12.445 1.00 86.06 125 PHE A C 1
ATOM 987 O O . PHE A 1 125 ? -3.946 -12.911 -13.177 1.00 86.06 125 PHE A O 1
ATOM 994 N N . ARG A 1 126 ? -5.288 -11.414 -12.190 1.00 87.00 126 ARG A N 1
ATOM 995 C CA . ARG A 1 126 ? -6.519 -11.898 -12.803 1.00 87.00 126 ARG A CA 1
ATOM 996 C C . ARG A 1 126 ? -6.442 -11.780 -14.329 1.00 87.00 126 ARG A C 1
ATOM 998 O O . ARG A 1 126 ? -6.184 -10.677 -14.818 1.00 87.00 126 ARG A O 1
ATOM 1005 N N . PRO A 1 127 ? -6.682 -12.866 -15.088 1.00 83.56 127 PRO A N 1
ATOM 1006 C CA . PRO A 1 127 ? -6.578 -12.850 -16.547 1.00 83.56 127 PRO A CA 1
ATOM 1007 C C . PRO A 1 127 ? -7.672 -11.994 -17.198 1.00 83.56 127 PRO A C 1
ATOM 1009 O O . PRO A 1 127 ? -7.443 -11.405 -18.247 1.00 83.56 127 PRO A O 1
ATOM 1012 N N . ASP A 1 128 ? -8.829 -11.879 -16.547 1.00 88.56 128 ASP A N 1
ATOM 1013 C CA . ASP A 1 128 ? -9.996 -11.120 -17.000 1.00 88.56 128 ASP A CA 1
ATOM 1014 C C . ASP A 1 128 ? -9.953 -9.628 -16.629 1.00 88.56 128 ASP A C 1
ATOM 1016 O O . ASP A 1 128 ? -10.758 -8.845 -17.129 1.00 88.56 128 ASP A O 1
ATOM 1020 N N . ALA A 1 129 ? -9.016 -9.213 -15.770 1.00 90.38 129 ALA A N 1
ATOM 1021 C CA . ALA A 1 129 ? -8.864 -7.814 -15.395 1.00 90.38 129 ALA A CA 1
ATOM 1022 C C . ALA A 1 129 ? -8.295 -6.993 -16.559 1.00 90.38 129 ALA A C 1
ATOM 1024 O O . ALA A 1 129 ? -7.278 -7.338 -17.160 1.00 90.38 129 ALA A O 1
ATOM 1025 N N . THR A 1 130 ? -8.912 -5.851 -16.844 1.00 93.00 130 THR A N 1
ATOM 1026 C CA . THR A 1 130 ? -8.411 -4.922 -17.861 1.00 93.00 130 THR A CA 1
ATOM 1027 C C . THR A 1 130 ? -7.114 -4.238 -17.394 1.00 93.00 130 THR A C 1
ATOM 1029 O O . THR A 1 130 ? -6.914 -4.038 -16.188 1.00 93.00 130 THR A O 1
ATOM 1032 N N . PRO A 1 131 ? -6.254 -3.747 -18.311 1.00 91.31 131 PRO A N 1
ATOM 1033 C CA . PRO A 1 131 ? -5.049 -2.997 -17.932 1.00 91.31 131 PRO A CA 1
ATOM 1034 C C . PRO A 1 131 ? -5.346 -1.787 -17.036 1.00 91.31 131 PRO A C 1
ATOM 1036 O O . PRO A 1 131 ? -4.580 -1.443 -16.136 1.00 91.31 131 PRO A O 1
ATOM 1039 N N . SER A 1 132 ? -6.498 -1.143 -17.239 1.00 91.00 132 SER A N 1
ATOM 1040 C CA . SER A 1 132 ? -6.945 -0.018 -16.413 1.00 91.00 132 SER A CA 1
ATOM 1041 C C . SER A 1 132 ? -7.257 -0.430 -14.971 1.00 91.00 132 SER A C 1
ATOM 1043 O O . SER A 1 132 ? -6.937 0.313 -14.039 1.00 91.00 132 SER A O 1
ATOM 1045 N N . GLU A 1 133 ? -7.859 -1.603 -14.766 1.00 91.62 133 GLU A N 1
ATOM 1046 C CA . GLU A 1 133 ? -8.167 -2.144 -13.437 1.00 91.62 133 GLU A CA 1
ATOM 1047 C C . GLU A 1 133 ? -6.906 -2.602 -12.709 1.00 91.62 133 GLU A C 1
ATOM 1049 O O . GLU A 1 133 ? -6.749 -2.300 -11.520 1.00 91.62 133 GLU A O 1
ATOM 1054 N N . ARG A 1 134 ? -5.969 -3.237 -13.428 1.00 90.94 134 ARG A N 1
ATOM 1055 C CA . ARG A 1 134 ? -4.650 -3.606 -12.889 1.00 90.94 134 ARG A CA 1
ATOM 1056 C C . ARG A 1 134 ? -3.882 -2.370 -12.436 1.00 90.94 134 ARG A C 1
ATOM 1058 O O . ARG A 1 134 ? -3.505 -2.275 -11.269 1.00 90.94 134 ARG A O 1
ATOM 1065 N N . ARG A 1 135 ? -3.763 -1.352 -13.298 1.00 90.12 135 ARG A N 1
ATOM 1066 C CA . ARG A 1 135 ? -3.100 -0.073 -12.973 1.00 90.12 135 ARG A CA 1
ATOM 1067 C C . ARG A 1 135 ? -3.751 0.642 -11.787 1.00 90.12 135 ARG A C 1
ATOM 1069 O O . ARG A 1 135 ? -3.049 1.232 -10.966 1.00 90.12 135 ARG A O 1
ATOM 1076 N N . ARG A 1 136 ? -5.085 0.616 -11.680 1.00 91.50 136 ARG A N 1
ATOM 1077 C CA . ARG A 1 136 ? -5.803 1.180 -10.522 1.00 91.50 136 ARG A CA 1
ATOM 1078 C C . ARG A 1 136 ? -5.452 0.429 -9.239 1.00 91.50 136 ARG A C 1
ATOM 1080 O O . ARG A 1 136 ? -5.049 1.058 -8.264 1.00 91.50 136 ARG A O 1
ATOM 1087 N N . SER A 1 137 ? -5.547 -0.897 -9.268 1.00 90.62 137 SER A N 1
ATOM 1088 C CA . SER A 1 137 ? -5.240 -1.764 -8.125 1.00 90.62 137 SER A CA 1
ATOM 1089 C C . SER A 1 137 ? -3.789 -1.601 -7.664 1.00 90.62 137 SER A C 1
ATOM 1091 O O . SER A 1 137 ? -3.525 -1.511 -6.466 1.00 90.62 137 SER A O 1
ATOM 1093 N N . LEU A 1 138 ? -2.863 -1.453 -8.616 1.00 89.31 138 LEU A N 1
ATOM 1094 C CA . LEU A 1 138 ? -1.447 -1.197 -8.380 1.00 89.31 138 LEU A CA 1
ATOM 1095 C C . LEU A 1 138 ? -1.215 0.121 -7.630 1.00 89.31 138 LEU A C 1
ATOM 1097 O O . LEU A 1 138 ? -0.537 0.137 -6.607 1.00 89.31 138 LEU A O 1
ATOM 1101 N N . LYS A 1 139 ? -1.820 1.218 -8.105 1.00 90.12 139 LYS A N 1
ATOM 1102 C CA . LYS A 1 139 ? -1.689 2.562 -7.510 1.00 90.12 139 LYS A CA 1
ATOM 1103 C C . LYS A 1 139 ? -2.265 2.668 -6.101 1.00 90.12 139 LYS A C 1
ATOM 1105 O O . LYS A 1 139 ? -1.791 3.472 -5.300 1.00 90.12 139 LYS A O 1
ATOM 1110 N N . GLU A 1 140 ? -3.309 1.901 -5.813 1.00 87.38 140 GLU A N 1
ATOM 1111 C CA . GLU A 1 140 ? -3.951 1.857 -4.496 1.00 87.38 140 GLU A CA 1
ATOM 1112 C C . GLU A 1 140 ? -3.257 0.892 -3.519 1.00 87.38 140 GLU A C 1
ATOM 1114 O O . GLU A 1 140 ? -3.598 0.862 -2.331 1.00 87.38 140 GLU A O 1
ATOM 1119 N N . GLY A 1 141 ? -2.310 0.091 -4.012 1.00 83.94 141 GLY A N 1
ATOM 1120 C CA . GLY A 1 141 ? -1.563 -0.886 -3.236 1.00 83.94 141 GLY A CA 1
ATOM 1121 C C . GLY A 1 141 ? -0.377 -0.278 -2.474 1.00 83.94 141 GLY A C 1
ATOM 1122 O O . GLY A 1 141 ? 0.211 0.716 -2.908 1.00 83.94 141 GLY A O 1
ATOM 1123 N N . PRO A 1 142 ? 0.036 -0.883 -1.344 1.00 81.06 142 PRO A N 1
ATOM 1124 C CA . PRO A 1 142 ? 1.237 -0.469 -0.613 1.00 81.06 142 PRO A CA 1
ATOM 1125 C C . PRO A 1 142 ? 2.529 -0.637 -1.431 1.00 81.06 142 PRO A C 1
ATOM 1127 O O . PRO A 1 142 ? 3.503 0.069 -1.187 1.00 81.06 142 PRO A O 1
ATOM 1130 N N . TRP A 1 143 ? 2.530 -1.526 -2.426 1.00 83.31 143 TRP A N 1
ATOM 1131 C CA . TRP A 1 143 ? 3.674 -1.807 -3.295 1.00 83.31 143 TRP A CA 1
ATOM 1132 C C . TRP A 1 143 ? 3.893 -0.749 -4.394 1.00 83.31 143 TRP A C 1
ATOM 1134 O O . TRP A 1 143 ? 4.969 -0.710 -4.980 1.00 83.31 143 TRP A O 1
ATOM 1144 N N . TRP A 1 144 ? 2.948 0.177 -4.622 1.00 90.19 144 TRP A N 1
ATOM 1145 C CA . TRP A 1 144 ? 3.030 1.200 -5.681 1.00 90.19 144 TRP A CA 1
ATOM 1146 C C . TRP A 1 144 ? 4.378 1.928 -5.752 1.00 90.19 144 TRP A C 1
ATOM 1148 O O . TRP A 1 144 ? 4.951 2.108 -6.823 1.00 90.19 144 TRP A O 1
ATOM 1158 N N . LYS A 1 145 ? 4.897 2.365 -4.600 1.00 91.69 145 LYS A N 1
ATOM 1159 C CA . LYS A 1 145 ? 6.153 3.125 -4.540 1.00 91.69 145 LYS A CA 1
ATOM 1160 C C . LYS A 1 145 ? 7.359 2.289 -4.961 1.00 91.69 145 LYS A C 1
ATOM 1162 O O . LYS A 1 145 ? 8.297 2.822 -5.545 1.00 91.69 145 LYS A O 1
ATOM 1167 N N . HIS A 1 146 ? 7.319 1.001 -4.650 1.00 89.62 146 HIS A N 1
ATOM 1168 C CA . HIS A 1 146 ? 8.373 0.055 -4.980 1.00 89.62 146 HIS A CA 1
ATOM 1169 C C . HIS A 1 146 ? 8.397 -0.230 -6.481 1.00 89.62 146 HIS A C 1
ATOM 1171 O O . HIS A 1 146 ? 9.469 -0.229 -7.075 1.00 89.62 146 HIS A O 1
ATOM 1177 N N . GLU A 1 147 ? 7.223 -0.335 -7.101 1.00 90.94 147 GLU A N 1
ATOM 1178 C CA . GLU A 1 147 ? 7.093 -0.486 -8.554 1.00 90.94 147 GLU A CA 1
ATOM 1179 C C . GLU A 1 147 ? 7.609 0.736 -9.315 1.00 90.94 147 GLU A C 1
ATOM 1181 O O . GLU A 1 147 ? 8.359 0.606 -10.277 1.00 90.94 147 GLU A O 1
ATOM 1186 N N . VAL A 1 148 ? 7.287 1.947 -8.847 1.00 94.75 148 VAL A N 1
ATOM 1187 C CA . VAL A 1 148 ? 7.826 3.182 -9.442 1.00 94.75 148 VAL A CA 1
ATOM 1188 C C . VAL A 1 148 ? 9.359 3.204 -9.389 1.00 94.75 148 VAL A C 1
ATOM 1190 O O . VAL A 1 148 ? 9.997 3.613 -10.357 1.00 94.75 148 VAL A O 1
ATOM 1193 N N . GLU A 1 149 ? 9.967 2.752 -8.288 1.00 94.00 149 GLU A N 1
ATOM 1194 C CA . GLU A 1 149 ? 11.428 2.650 -8.186 1.00 94.00 149 GLU A CA 1
ATOM 1195 C C . GLU A 1 149 ? 11.998 1.546 -9.093 1.00 94.00 149 GLU A C 1
ATOM 1197 O O . GLU A 1 149 ? 13.043 1.756 -9.711 1.00 94.00 149 GLU A O 1
ATOM 1202 N N . ALA A 1 150 ? 11.342 0.386 -9.193 1.00 92.38 150 ALA A N 1
ATOM 1203 C CA . ALA A 1 150 ? 11.754 -0.701 -10.083 1.00 92.38 150 ALA A CA 1
ATOM 1204 C C . ALA A 1 150 ? 11.782 -0.238 -11.549 1.00 92.38 150 ALA A C 1
ATOM 1206 O O . ALA A 1 150 ? 12.803 -0.408 -12.226 1.00 92.38 150 ALA A O 1
ATOM 1207 N N . LEU A 1 151 ? 10.714 0.443 -11.979 1.00 95.06 151 LEU A N 1
ATOM 1208 C CA . LEU A 1 151 ? 10.600 1.105 -13.280 1.00 95.06 151 LEU A CA 1
ATOM 1209 C C . LEU A 1 151 ? 11.709 2.135 -13.495 1.00 95.06 151 LEU A C 1
ATOM 1211 O O . LEU A 1 151 ? 12.395 2.131 -14.514 1.00 95.06 151 LEU A O 1
ATOM 1215 N N . TYR A 1 152 ? 11.943 2.994 -12.501 1.00 95.81 152 TYR A N 1
ATOM 1216 C CA . TYR A 1 152 ? 13.003 3.999 -12.553 1.00 95.81 152 TYR A CA 1
ATOM 1217 C C . TYR A 1 152 ? 14.378 3.387 -12.776 1.00 95.81 152 TYR A C 1
ATOM 1219 O O . TYR A 1 152 ? 15.155 3.896 -13.582 1.00 95.81 152 TYR A O 1
ATOM 1227 N N . ARG A 1 153 ? 14.688 2.283 -12.095 1.00 94.00 153 ARG A N 1
ATOM 1228 C CA . ARG A 1 153 ? 15.968 1.593 -12.261 1.00 94.00 153 ARG A CA 1
ATOM 1229 C C . ARG A 1 153 ? 16.108 0.959 -13.643 1.00 94.00 153 ARG A C 1
ATOM 1231 O O . ARG A 1 153 ? 17.205 1.037 -14.194 1.00 94.00 153 ARG A O 1
ATOM 1238 N N . GLY A 1 154 ? 15.044 0.363 -14.185 1.00 94.88 154 GLY A N 1
ATOM 1239 C CA . GLY A 1 154 ? 15.054 -0.233 -15.525 1.00 94.88 154 GLY A CA 1
ATOM 1240 C C . GLY A 1 154 ? 15.260 0.816 -16.611 1.00 94.88 154 GLY A C 1
ATOM 1241 O O . GLY A 1 154 ? 16.227 0.741 -17.369 1.00 94.88 154 GLY A O 1
ATOM 1242 N N . GLU A 1 155 ? 14.442 1.866 -16.601 1.00 97.00 155 GLU A N 1
ATOM 1243 C CA . GLU A 1 155 ? 14.532 2.960 -17.575 1.00 97.00 155 GLU A CA 1
ATOM 1244 C C . GLU A 1 155 ? 15.844 3.742 -17.463 1.00 97.00 155 GLU A C 1
ATOM 1246 O O . GLU A 1 155 ? 16.437 4.136 -18.468 1.00 97.00 155 GLU A O 1
ATOM 1251 N N . LEU A 1 156 ? 16.359 3.943 -16.246 1.00 96.56 156 LEU A N 1
ATOM 1252 C CA . LEU A 1 156 ? 17.660 4.581 -16.050 1.00 96.56 156 LEU A CA 1
ATOM 1253 C C . LEU A 1 156 ? 18.801 3.719 -16.602 1.00 96.56 156 LEU A C 1
ATOM 1255 O O . LEU A 1 156 ? 19.742 4.262 -17.187 1.00 96.56 156 LEU A O 1
ATOM 1259 N N . ALA A 1 157 ? 18.748 2.398 -16.411 1.00 95.31 157 ALA A N 1
ATOM 1260 C CA . ALA A 1 157 ? 19.741 1.483 -16.966 1.00 95.31 157 ALA A CA 1
ATOM 1261 C C . ALA A 1 157 ? 19.716 1.511 -18.501 1.00 95.31 157 ALA A C 1
ATOM 1263 O O . ALA A 1 157 ? 20.771 1.652 -19.121 1.00 95.31 157 ALA A O 1
ATOM 1264 N N . GLN A 1 158 ? 18.525 1.486 -19.101 1.00 95.88 158 GLN A N 1
ATOM 1265 C CA . GLN A 1 158 ? 18.344 1.576 -20.548 1.00 95.88 158 GLN A CA 1
ATOM 1266 C C . GLN A 1 158 ? 18.837 2.919 -21.109 1.00 95.88 158 GLN A C 1
AT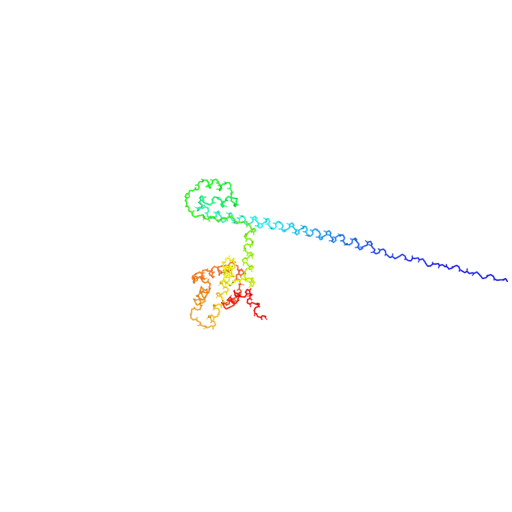OM 1268 O O . GLN A 1 158 ? 19.638 2.945 -22.043 1.00 95.88 158 GLN A O 1
ATOM 1273 N N . ALA A 1 159 ? 18.455 4.041 -20.493 1.00 95.81 159 ALA A N 1
ATOM 1274 C CA . ALA A 1 159 ? 18.892 5.371 -20.918 1.00 95.81 159 ALA A CA 1
ATOM 1275 C C . ALA A 1 159 ? 20.418 5.553 -20.816 1.00 95.81 159 ALA A C 1
ATOM 1277 O O . ALA A 1 159 ? 21.029 6.201 -21.670 1.00 95.81 159 ALA A O 1
ATOM 1278 N N . ARG A 1 160 ? 21.056 4.959 -19.795 1.00 96.31 160 ARG A N 1
ATOM 1279 C CA . ARG A 1 160 ? 22.522 4.937 -19.658 1.00 96.31 160 ARG A CA 1
ATOM 1280 C C . ARG A 1 160 ? 23.186 4.072 -20.723 1.00 96.31 160 ARG A C 1
ATOM 1282 O O . ARG A 1 160 ? 24.183 4.509 -21.294 1.00 96.31 160 ARG A O 1
ATOM 1289 N N . ALA A 1 161 ? 22.638 2.892 -21.010 1.00 95.75 161 ALA A N 1
ATOM 1290 C CA . ALA A 1 161 ? 23.135 2.022 -22.075 1.00 95.75 161 ALA A CA 1
ATOM 1291 C C . ALA A 1 161 ? 23.082 2.726 -23.443 1.00 95.75 161 ALA A C 1
ATOM 1293 O O . ALA A 1 161 ? 24.035 2.656 -24.214 1.00 95.75 161 ALA A O 1
ATOM 1294 N N . MET A 1 162 ? 22.023 3.502 -23.688 1.00 95.44 162 MET A N 1
ATOM 1295 C CA . MET A 1 162 ? 21.850 4.334 -24.885 1.00 95.44 162 MET A CA 1
ATOM 1296 C C . MET A 1 162 ? 22.639 5.657 -24.855 1.00 95.44 162 MET A C 1
ATOM 1298 O O . MET A 1 162 ? 22.557 6.439 -25.799 1.00 95.44 162 MET A O 1
ATOM 1302 N N . ARG A 1 163 ? 23.402 5.935 -23.787 1.00 96.06 163 ARG A N 1
ATOM 1303 C CA . ARG A 1 163 ? 24.193 7.169 -23.596 1.00 96.06 163 ARG A CA 1
ATOM 1304 C C . ARG A 1 163 ? 23.380 8.465 -23.751 1.00 96.06 163 ARG A C 1
ATOM 1306 O O . ARG A 1 163 ? 23.897 9.482 -24.213 1.00 96.06 163 ARG A O 1
ATOM 1313 N N . ILE A 1 164 ? 22.116 8.456 -23.328 1.00 95.56 164 ILE A N 1
ATOM 1314 C CA . ILE A 1 164 ? 21.243 9.635 -23.384 1.00 95.56 164 ILE A CA 1
ATOM 1315 C C . ILE A 1 164 ? 21.746 10.702 -22.400 1.00 95.56 164 ILE A C 1
ATOM 1317 O O . ILE A 1 164 ? 21.897 10.453 -21.199 1.00 95.56 164 ILE A O 1
ATOM 1321 N N . LYS A 1 165 ? 21.973 11.928 -22.889 1.00 95.19 165 LYS A N 1
ATOM 1322 C CA . LYS A 1 165 ? 22.299 13.079 -22.033 1.00 95.19 165 LYS A CA 1
ATOM 1323 C C . LYS A 1 165 ? 21.103 13.394 -21.129 1.00 95.19 165 LYS A C 1
ATOM 1325 O O . LYS A 1 165 ? 19.994 13.590 -21.614 1.00 95.19 165 LYS A O 1
ATOM 1330 N N . GLY A 1 166 ? 21.327 13.452 -19.815 1.00 94.69 166 GLY A N 1
ATOM 1331 C CA . GLY A 1 166 ? 20.235 13.618 -18.847 1.00 94.69 166 GLY A CA 1
ATOM 1332 C C . GLY A 1 166 ? 19.404 12.345 -18.651 1.00 94.69 166 GLY A C 1
ATOM 1333 O O . GLY A 1 166 ? 18.187 12.421 -18.521 1.00 94.69 166 GLY A O 1
ATOM 1334 N N . ALA A 1 167 ? 20.050 11.171 -18.626 1.00 94.75 167 ALA A N 1
ATOM 1335 C CA . ALA A 1 167 ? 19.401 9.865 -18.448 1.00 94.75 167 ALA A CA 1
ATOM 1336 C C . ALA A 1 167 ? 18.413 9.804 -17.263 1.00 94.75 167 ALA A C 1
ATOM 1338 O O . ALA A 1 167 ? 17.381 9.148 -17.357 1.00 94.75 167 ALA A O 1
ATOM 1339 N N . TYR A 1 168 ? 18.703 10.518 -16.171 1.00 95.38 168 TYR A N 1
ATOM 1340 C CA . TYR A 1 168 ? 17.807 10.633 -15.018 1.00 95.38 168 TYR A CA 1
ATOM 1341 C C . TYR A 1 168 ? 16.477 11.303 -15.383 1.00 95.38 168 TYR A C 1
ATOM 1343 O O . TYR A 1 168 ? 15.423 10.701 -15.197 1.00 95.38 168 TYR A O 1
ATOM 1351 N N . ASP A 1 169 ? 16.529 12.502 -15.967 1.00 96.56 169 ASP A N 1
ATOM 1352 C CA . ASP A 1 169 ? 15.338 13.243 -16.395 1.00 96.56 169 ASP A CA 1
ATOM 1353 C C . ASP A 1 169 ? 14.589 12.520 -17.515 1.00 96.56 169 ASP A C 1
ATOM 1355 O O . ASP A 1 169 ? 13.374 12.652 -17.648 1.00 96.56 169 ASP A O 1
ATOM 1359 N N . HIS A 1 170 ? 15.306 11.777 -18.360 1.00 96.56 170 HIS A N 1
ATOM 1360 C CA . HIS A 1 170 ? 14.698 10.929 -19.379 1.00 96.56 170 HIS A CA 1
ATOM 1361 C C . HIS A 1 170 ? 13.856 9.813 -18.742 1.00 96.56 170 HIS A C 1
ATOM 1363 O O . HIS A 1 170 ? 12.668 9.703 -19.042 1.00 96.56 170 HIS A O 1
ATOM 1369 N N . ALA A 1 171 ? 14.441 9.043 -17.818 1.00 96.69 171 ALA A N 1
ATOM 1370 C CA . ALA A 1 171 ? 13.751 7.959 -17.120 1.00 96.69 171 ALA A CA 1
ATOM 1371 C C . ALA A 1 171 ? 12.535 8.469 -16.330 1.00 96.69 171 ALA A C 1
ATOM 1373 O O . ALA A 1 171 ? 11.438 7.924 -16.451 1.00 96.69 171 ALA A O 1
ATOM 1374 N N . GLU A 1 172 ? 12.685 9.558 -15.565 1.00 97.56 172 GLU A N 1
ATOM 1375 C CA . GLU A 1 172 ? 11.566 10.116 -14.798 1.00 97.56 172 GLU A CA 1
ATOM 1376 C C . GLU A 1 172 ? 10.420 10.596 -15.701 1.00 97.56 172 GLU A C 1
ATOM 1378 O O . GLU A 1 172 ? 9.256 10.376 -15.365 1.00 97.56 172 GLU A O 1
ATOM 1383 N N . ARG A 1 173 ? 10.722 11.224 -16.850 1.00 97.50 173 ARG A N 1
ATOM 1384 C CA . ARG A 1 173 ? 9.701 11.671 -17.815 1.00 97.50 173 ARG A CA 1
ATOM 1385 C C . ARG A 1 173 ? 8.966 10.504 -18.467 1.00 97.50 173 ARG A C 1
ATOM 1387 O O . ARG A 1 173 ? 7.739 10.557 -18.555 1.00 97.50 173 ARG A O 1
ATOM 1394 N N . ALA A 1 174 ? 9.681 9.459 -18.879 1.00 96.44 174 ALA A N 1
ATOM 1395 C CA . ALA A 1 174 ? 9.082 8.269 -19.484 1.00 96.44 174 ALA A CA 1
ATOM 1396 C C . ALA A 1 174 ? 8.104 7.575 -18.516 1.00 96.44 174 ALA A C 1
ATOM 1398 O O . ALA A 1 174 ? 6.964 7.256 -18.866 1.00 96.44 174 ALA A O 1
ATOM 1399 N N . ILE A 1 175 ? 8.505 7.438 -17.251 1.00 96.75 175 ILE A N 1
ATOM 1400 C CA . ILE A 1 175 ? 7.677 6.837 -16.198 1.00 96.75 175 ILE A CA 1
ATOM 1401 C C . ILE A 1 175 ? 6.487 7.728 -15.854 1.00 96.75 175 ILE A C 1
ATOM 1403 O O . ILE A 1 175 ? 5.363 7.242 -15.731 1.00 96.75 175 ILE A O 1
ATOM 1407 N N . ALA A 1 176 ? 6.709 9.037 -15.721 1.00 96.38 176 ALA A N 1
ATOM 1408 C CA . ALA A 1 176 ? 5.652 10.007 -15.456 1.00 96.38 176 ALA A CA 1
ATOM 1409 C C . ALA A 1 176 ? 4.548 9.950 -16.525 1.00 96.38 176 ALA A C 1
ATOM 1411 O O . ALA A 1 176 ? 3.362 9.903 -16.181 1.00 96.38 176 ALA A O 1
ATOM 1412 N N . ALA A 1 177 ? 4.939 9.883 -17.802 1.00 95.38 177 ALA A N 1
ATOM 1413 C CA . ALA A 1 177 ? 4.019 9.750 -18.925 1.00 95.38 177 ALA A CA 1
ATOM 1414 C C . ALA A 1 177 ? 3.209 8.444 -18.847 1.00 95.38 177 ALA A C 1
ATOM 1416 O O . ALA A 1 177 ? 1.976 8.485 -18.853 1.00 95.38 177 ALA A O 1
ATOM 1417 N N . THR A 1 178 ? 3.884 7.304 -18.677 1.00 93.44 178 THR A N 1
ATOM 1418 C CA . THR A 1 178 ? 3.242 5.976 -18.645 1.00 93.44 178 THR A CA 1
ATOM 1419 C C . THR A 1 178 ? 2.283 5.829 -17.464 1.00 93.44 178 THR A C 1
ATOM 1421 O O . THR A 1 178 ? 1.142 5.381 -17.597 1.00 93.44 178 THR A O 1
ATOM 1424 N N . LEU A 1 179 ? 2.710 6.277 -16.283 1.00 92.19 179 LEU A N 1
ATOM 1425 C CA . LEU A 1 179 ? 1.940 6.155 -15.050 1.00 92.19 179 LEU A CA 1
ATOM 1426 C C . LEU A 1 179 ? 0.919 7.283 -14.861 1.00 92.19 179 LEU A C 1
ATOM 1428 O O . LEU A 1 179 ? 0.125 7.224 -13.916 1.00 92.19 179 LEU A O 1
ATOM 1432 N N . ARG A 1 180 ? 0.890 8.286 -15.749 1.00 92.69 180 ARG A N 1
ATOM 1433 C CA . ARG A 1 180 ? 0.045 9.490 -15.655 1.00 92.69 180 ARG A CA 1
ATOM 1434 C C . ARG A 1 180 ? 0.182 10.191 -14.299 1.00 92.69 180 ARG A C 1
ATOM 1436 O O . ARG A 1 180 ? -0.809 10.463 -13.619 1.00 92.69 180 ARG A O 1
ATOM 1443 N N . ILE A 1 181 ? 1.421 10.432 -13.883 1.00 94.50 181 ILE A N 1
ATOM 1444 C CA . ILE A 1 181 ? 1.774 11.210 -12.687 1.00 94.50 181 ILE A CA 1
ATOM 1445 C C . ILE A 1 181 ? 2.787 12.289 -13.067 1.00 94.50 181 ILE A C 1
ATOM 1447 O O . ILE A 1 181 ? 3.375 12.237 -14.140 1.00 94.50 181 ILE A O 1
ATOM 1451 N N . SER A 1 182 ? 3.004 13.285 -1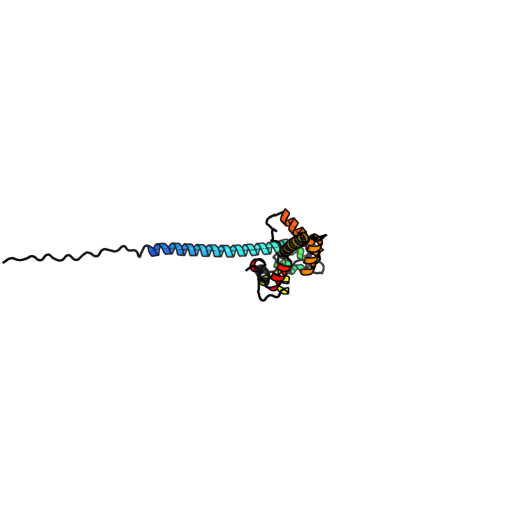2.210 1.00 96.75 182 SER A N 1
ATOM 1452 C CA . SER A 1 182 ? 4.025 14.297 -12.490 1.00 96.75 182 SER A CA 1
ATOM 1453 C C . SER A 1 182 ? 5.438 13.734 -12.316 1.00 96.75 182 SER A C 1
ATOM 1455 O O . SER A 1 182 ? 5.674 12.877 -11.461 1.00 96.75 182 SER A O 1
ATOM 1457 N N . GLN A 1 183 ? 6.401 14.278 -13.064 1.00 97.00 183 GLN A N 1
ATOM 1458 C CA . GLN A 1 183 ? 7.820 13.942 -12.903 1.00 97.00 183 GLN A CA 1
ATOM 1459 C C . GLN A 1 183 ? 8.288 14.159 -11.454 1.00 97.00 183 GLN A C 1
ATOM 1461 O O . GLN A 1 183 ? 8.876 13.271 -10.845 1.00 97.00 183 GLN A O 1
ATOM 1466 N N . GLY A 1 184 ? 7.913 15.289 -10.843 1.00 96.25 184 GLY A N 1
ATOM 1467 C CA . GLY A 1 184 ? 8.225 15.562 -9.437 1.00 96.25 184 GLY A CA 1
ATOM 1468 C C . GLY A 1 184 ? 7.648 14.523 -8.467 1.00 96.25 184 GLY A C 1
ATOM 1469 O O . GLY A 1 184 ? 8.239 14.259 -7.422 1.00 96.25 184 GLY A O 1
ATOM 1470 N N . LYS A 1 185 ? 6.524 13.874 -8.812 1.00 96.19 185 LYS A N 1
ATOM 1471 C CA . LYS A 1 185 ? 5.971 12.777 -8.010 1.00 96.19 185 LYS A CA 1
ATOM 1472 C C . LYS A 1 185 ? 6.823 11.513 -8.114 1.00 96.19 185 LYS A C 1
ATOM 1474 O O . LYS A 1 185 ? 7.023 10.874 -7.083 1.00 96.19 185 LYS A O 1
ATOM 1479 N N . VAL A 1 186 ? 7.328 11.182 -9.306 1.00 96.62 186 VAL A N 1
ATOM 1480 C CA . VAL A 1 186 ? 8.299 10.088 -9.506 1.00 96.62 186 VAL A CA 1
ATOM 1481 C C . VAL A 1 186 ? 9.540 10.357 -8.658 1.00 96.62 186 VAL A C 1
ATOM 1483 O O . VAL A 1 186 ? 9.881 9.551 -7.796 1.00 96.62 186 VAL A O 1
ATOM 1486 N N . HIS A 1 187 ? 10.133 11.544 -8.805 1.00 96.81 187 HIS A N 1
ATOM 1487 C CA . HIS A 1 187 ? 11.325 11.951 -8.064 1.00 96.81 187 HIS A CA 1
ATOM 1488 C C . HIS A 1 187 ? 11.152 11.850 -6.538 1.00 96.81 187 HIS A C 1
ATOM 1490 O O . HIS A 1 187 ? 12.008 11.308 -5.831 1.00 96.81 187 HIS A O 1
ATOM 1496 N N . ALA A 1 188 ? 10.020 12.335 -6.016 1.00 96.38 188 ALA A N 1
ATOM 1497 C CA . ALA A 1 188 ? 9.707 12.272 -4.591 1.00 96.38 188 ALA A CA 1
ATOM 1498 C C . ALA A 1 188 ? 9.587 10.825 -4.082 1.00 96.38 188 ALA A C 1
ATOM 1500 O O . ALA A 1 188 ? 10.099 10.515 -3.006 1.00 96.38 188 ALA A O 1
ATOM 1501 N N . ILE A 1 189 ? 8.951 9.935 -4.856 1.00 94.56 189 ILE A N 1
ATOM 1502 C CA . ILE A 1 189 ? 8.830 8.510 -4.516 1.00 94.56 189 ILE A CA 1
ATOM 1503 C C . ILE A 1 189 ? 10.213 7.848 -4.479 1.00 94.56 189 ILE A C 1
ATOM 1505 O O . ILE A 1 189 ? 10.553 7.208 -3.483 1.00 94.56 189 ILE A O 1
ATOM 1509 N N . CYS A 1 190 ? 11.039 8.048 -5.509 1.00 93.25 190 CYS A N 1
ATOM 1510 C CA . CYS A 1 190 ? 12.382 7.468 -5.560 1.00 93.25 190 CYS A CA 1
ATOM 1511 C C . CYS A 1 190 ? 13.270 7.989 -4.414 1.00 93.25 190 CYS A C 1
ATOM 1513 O O . CYS A 1 190 ? 14.035 7.238 -3.806 1.00 93.25 190 CYS A O 1
ATOM 1515 N N . THR A 1 191 ? 13.143 9.272 -4.060 1.00 94.25 191 THR A N 1
ATOM 1516 C CA . THR A 1 191 ? 13.848 9.871 -2.913 1.00 94.25 191 THR A CA 1
ATOM 1517 C C . THR A 1 191 ? 13.438 9.222 -1.590 1.00 94.25 191 THR A C 1
ATOM 1519 O O . THR A 1 191 ? 14.304 8.890 -0.777 1.00 94.25 191 THR A O 1
ATOM 1522 N N . GLU A 1 192 ? 12.141 8.979 -1.387 1.00 91.94 192 GLU A N 1
ATOM 1523 C CA . GLU A 1 192 ? 11.620 8.274 -0.211 1.00 91.94 192 GLU A CA 1
ATOM 1524 C C . GLU A 1 192 ? 12.174 6.841 -0.124 1.00 91.94 192 GLU A C 1
ATOM 1526 O O . GLU A 1 192 ? 12.690 6.435 0.917 1.00 91.94 192 GLU A O 1
ATOM 1531 N N . ILE A 1 193 ? 12.168 6.095 -1.233 1.00 90.25 193 ILE A N 1
ATOM 1532 C CA . ILE A 1 193 ? 12.680 4.715 -1.290 1.00 90.25 193 ILE A CA 1
ATOM 1533 C C . ILE A 1 193 ? 14.196 4.662 -1.032 1.00 90.25 193 ILE A C 1
ATOM 1535 O O . ILE A 1 193 ? 14.693 3.763 -0.352 1.00 90.25 193 ILE A O 1
ATOM 1539 N N . ARG A 1 194 ? 14.968 5.643 -1.515 1.00 87.94 194 ARG A N 1
ATOM 1540 C CA . ARG A 1 194 ? 16.401 5.780 -1.183 1.00 87.94 194 ARG A CA 1
ATOM 1541 C C . ARG A 1 194 ? 16.640 6.112 0.287 1.00 87.94 194 ARG A C 1
ATOM 1543 O O . ARG A 1 194 ? 17.654 5.696 0.840 1.00 87.94 194 ARG A O 1
ATOM 1550 N N . ALA A 1 195 ? 15.757 6.880 0.923 1.00 88.44 195 ALA A N 1
ATOM 1551 C CA . ALA A 1 195 ? 15.835 7.115 2.362 1.00 88.44 195 ALA A CA 1
ATOM 1552 C C . ALA A 1 195 ? 15.575 5.817 3.144 1.00 88.44 195 ALA A C 1
ATOM 1554 O O . ALA A 1 195 ? 16.354 5.498 4.036 1.00 88.44 195 ALA A O 1
ATOM 1555 N N . MET A 1 196 ? 14.575 5.023 2.739 1.00 86.06 196 MET A N 1
ATOM 1556 C CA . MET A 1 196 ? 14.290 3.719 3.356 1.00 86.06 196 MET A CA 1
ATOM 1557 C C . MET A 1 196 ? 15.456 2.730 3.221 1.00 86.06 196 MET A C 1
ATOM 1559 O O . MET A 1 196 ? 15.833 2.107 4.208 1.00 86.06 196 MET A O 1
ATOM 1563 N N . ARG A 1 197 ? 16.114 2.659 2.053 1.00 83.12 197 ARG A N 1
ATOM 1564 C CA . ARG A 1 197 ? 17.317 1.817 1.864 1.00 83.12 197 ARG A CA 1
ATOM 1565 C C . ARG A 1 197 ? 18.480 2.184 2.782 1.00 83.12 197 ARG A C 1
ATOM 1567 O O . ARG A 1 197 ? 19.268 1.315 3.133 1.00 83.12 197 ARG A O 1
ATOM 1574 N N . ARG A 1 198 ? 18.604 3.460 3.158 1.00 85.19 198 ARG A N 1
ATOM 1575 C CA . ARG A 1 198 ? 19.641 3.906 4.100 1.00 85.19 198 ARG A CA 1
ATOM 1576 C C . ARG A 1 198 ? 19.359 3.446 5.530 1.00 85.19 198 ARG A C 1
ATOM 1578 O O . ARG A 1 198 ? 20.308 3.214 6.266 1.00 85.19 198 ARG A O 1
ATOM 1585 N N . SER A 1 199 ? 18.088 3.319 5.916 1.00 84.25 199 SER A N 1
ATOM 1586 C CA . SER A 1 199 ? 17.695 2.789 7.230 1.00 84.25 199 SER A CA 1
ATOM 1587 C C . SER A 1 199 ? 17.632 1.262 7.281 1.00 84.25 199 SER A C 1
ATOM 1589 O O . SER A 1 199 ? 17.906 0.686 8.326 1.00 84.25 199 SER A O 1
ATOM 1591 N N . ASP A 1 200 ? 17.271 0.614 6.173 1.00 80.81 200 ASP A N 1
ATOM 1592 C CA . ASP A 1 200 ? 17.168 -0.839 6.048 1.00 80.81 200 ASP A CA 1
ATOM 1593 C C . ASP A 1 200 ? 17.490 -1.252 4.605 1.00 80.81 200 ASP A C 1
ATOM 1595 O O . ASP A 1 200 ? 16.665 -1.114 3.694 1.00 80.81 200 ASP A O 1
ATOM 1599 N N . ALA A 1 201 ? 18.704 -1.768 4.401 1.00 74.12 201 ALA A N 1
ATOM 1600 C CA . ALA A 1 201 ? 19.214 -2.148 3.088 1.00 74.12 201 ALA A CA 1
ATOM 1601 C C . ALA A 1 201 ? 18.421 -3.293 2.428 1.00 74.12 201 ALA A C 1
ATOM 1603 O O . ALA A 1 201 ? 18.455 -3.410 1.203 1.00 74.12 201 ALA A O 1
ATOM 1604 N N . GLY A 1 202 ? 17.702 -4.117 3.203 1.00 69.50 202 GLY A N 1
ATOM 1605 C CA . GLY A 1 202 ? 16.898 -5.232 2.692 1.00 69.50 202 GLY A CA 1
ATOM 1606 C C . GLY A 1 202 ? 15.497 -4.824 2.226 1.00 69.50 202 GLY A C 1
ATOM 1607 O O . GLY A 1 202 ? 14.935 -5.454 1.334 1.00 69.50 202 GLY A O 1
ATOM 1608 N N . SER A 1 203 ? 14.950 -3.734 2.769 1.00 65.50 203 SER A N 1
ATOM 1609 C CA . SER A 1 203 ? 13.539 -3.340 2.599 1.00 65.50 203 SER A CA 1
ATOM 1610 C C . SER A 1 203 ? 13.119 -2.878 1.195 1.00 65.50 203 SER A C 1
ATOM 1612 O O . SER A 1 203 ? 11.927 -2.720 0.925 1.00 65.50 203 SER A O 1
ATOM 1614 N N . ALA A 1 204 ? 14.067 -2.607 0.294 1.00 61.53 204 ALA A N 1
ATOM 1615 C CA . ALA A 1 204 ? 13.783 -1.893 -0.954 1.00 61.53 204 ALA A CA 1
ATOM 1616 C C . ALA A 1 204 ? 14.639 -2.330 -2.158 1.00 61.53 204 ALA A C 1
ATOM 1618 O O . ALA A 1 204 ? 14.846 -1.561 -3.101 1.00 61.53 204 ALA A O 1
ATOM 1619 N N . ASN A 1 205 ? 15.101 -3.582 -2.158 1.00 67.56 205 ASN A N 1
ATOM 1620 C CA . ASN A 1 205 ? 15.810 -4.180 -3.291 1.00 67.56 205 ASN A CA 1
ATOM 1621 C C . ASN A 1 205 ? 14.844 -4.914 -4.222 1.00 67.56 205 ASN A C 1
ATOM 1623 O O . ASN A 1 205 ? 14.824 -6.137 -4.286 1.00 67.56 205 ASN A O 1
ATOM 1627 N N . PHE A 1 206 ? 14.051 -4.144 -4.960 1.00 74.31 206 PHE A N 1
ATOM 1628 C CA . PHE A 1 206 ? 13.228 -4.680 -6.042 1.00 74.31 206 PHE A CA 1
ATOM 1629 C C . PHE A 1 206 ? 14.068 -4.784 -7.323 1.00 74.31 206 PHE A C 1
ATOM 1631 O O . PHE A 1 206 ? 14.905 -3.895 -7.563 1.00 74.31 206 PHE A O 1
ATOM 1638 N N . PRO A 1 207 ? 13.900 -5.855 -8.120 1.00 84.75 207 PRO A N 1
ATOM 1639 C CA . PRO A 1 207 ? 14.576 -5.983 -9.404 1.00 84.75 207 PRO A CA 1
ATOM 1640 C C . PRO A 1 207 ? 14.175 -4.825 -10.322 1.00 84.75 207 PRO A C 1
ATOM 1642 O O . PRO A 1 207 ? 13.077 -4.284 -10.218 1.00 84.75 207 PRO A O 1
ATOM 1645 N N . ALA A 1 208 ? 15.096 -4.402 -11.186 1.00 90.75 208 ALA A N 1
ATOM 1646 C CA . ALA A 1 208 ? 14.784 -3.394 -12.191 1.00 90.75 208 ALA A CA 1
ATOM 1647 C C . ALA A 1 208 ? 13.759 -3.961 -13.185 1.00 90.75 208 ALA A C 1
ATOM 1649 O O . ALA A 1 208 ? 13.856 -5.127 -13.559 1.00 90.75 208 ALA A O 1
ATOM 1650 N N . MET A 1 209 ? 12.808 -3.133 -13.607 1.00 92.19 209 MET A N 1
ATOM 1651 C CA . MET A 1 209 ? 11.762 -3.490 -14.567 1.00 92.19 209 MET A CA 1
ATOM 1652 C C . MET A 1 209 ? 11.710 -2.408 -15.640 1.00 92.19 209 MET A C 1
ATOM 1654 O O . MET A 1 209 ? 11.780 -1.227 -15.306 1.00 92.19 209 MET A O 1
ATOM 1658 N N . THR A 1 210 ? 11.629 -2.782 -16.914 1.00 94.25 210 THR A N 1
ATOM 1659 C CA . THR A 1 210 ? 11.471 -1.799 -17.995 1.00 94.25 210 THR A CA 1
ATOM 1660 C C . THR A 1 210 ? 9.999 -1.426 -18.169 1.00 94.25 210 THR A C 1
ATOM 1662 O O . THR A 1 210 ? 9.103 -2.153 -17.732 1.00 94.25 210 THR A O 1
ATOM 1665 N N . LEU A 1 211 ? 9.716 -0.298 -18.822 1.00 94.75 211 LEU A N 1
ATOM 1666 C CA . LEU A 1 211 ? 8.346 0.078 -19.178 1.00 94.75 211 LEU A CA 1
ATOM 1667 C C . LEU A 1 211 ? 7.708 -0.938 -20.132 1.00 94.75 211 LEU A C 1
ATOM 1669 O O . LEU A 1 211 ? 6.512 -1.184 -20.024 1.00 94.75 211 LEU A O 1
ATOM 1673 N N . ALA A 1 212 ? 8.503 -1.569 -21.002 1.00 92.50 212 ALA A N 1
ATOM 1674 C CA . ALA A 1 212 ? 8.030 -2.632 -21.885 1.00 92.50 212 ALA A CA 1
ATOM 1675 C C . ALA A 1 212 ? 7.551 -3.858 -21.089 1.00 92.50 212 ALA A C 1
ATOM 1677 O O . ALA A 1 212 ? 6.440 -4.337 -21.308 1.00 92.50 212 ALA A O 1
ATOM 1678 N N . ASP A 1 213 ? 8.346 -4.312 -20.115 1.00 92.00 213 ASP A N 1
ATOM 1679 C CA . ASP A 1 213 ? 7.974 -5.423 -19.227 1.00 92.00 213 ASP A CA 1
ATOM 1680 C C . ASP A 1 213 ? 6.721 -5.093 -18.410 1.00 92.00 213 ASP A C 1
ATOM 1682 O O . ASP A 1 213 ? 5.845 -5.933 -18.199 1.00 92.00 213 ASP A O 1
ATOM 1686 N N . TYR A 1 214 ? 6.634 -3.847 -17.949 1.00 92.56 214 TYR A N 1
ATOM 1687 C CA . TYR A 1 214 ? 5.494 -3.359 -17.193 1.00 92.56 214 TYR A CA 1
ATOM 1688 C C . TYR A 1 214 ? 4.215 -3.318 -18.025 1.00 92.56 214 TYR A C 1
ATOM 1690 O O . TYR A 1 214 ? 3.172 -3.760 -17.546 1.00 92.56 214 TYR A O 1
ATOM 1698 N N . ASP A 1 215 ? 4.264 -2.803 -19.253 1.00 92.62 215 ASP A N 1
ATOM 1699 C CA . ASP A 1 215 ? 3.089 -2.770 -20.121 1.00 92.62 215 ASP A CA 1
ATOM 1700 C C . ASP A 1 215 ? 2.660 -4.186 -20.518 1.00 92.62 215 ASP A C 1
ATOM 1702 O O . ASP A 1 215 ? 1.474 -4.500 -20.402 1.00 92.62 215 ASP A O 1
ATOM 1706 N N . ALA A 1 216 ? 3.608 -5.078 -20.826 1.00 90.56 216 ALA A N 1
ATOM 1707 C CA . ALA A 1 216 ? 3.319 -6.493 -21.049 1.00 90.56 216 ALA A CA 1
ATOM 1708 C C . ALA A 1 216 ? 2.619 -7.127 -19.832 1.00 90.56 216 ALA A C 1
ATOM 1710 O O . ALA A 1 216 ? 1.581 -7.780 -19.977 1.00 90.56 216 ALA A O 1
ATOM 1711 N N . TRP A 1 217 ? 3.115 -6.882 -18.614 1.00 89.69 217 TRP A N 1
ATOM 1712 C CA . TRP A 1 217 ? 2.467 -7.348 -17.386 1.00 89.69 217 TRP A CA 1
ATOM 1713 C C . TRP A 1 217 ? 1.066 -6.747 -17.203 1.00 89.69 217 TRP A C 1
ATOM 1715 O O . TRP A 1 217 ? 0.118 -7.462 -16.871 1.00 89.69 217 TRP A O 1
ATOM 1725 N N . MET A 1 218 ? 0.889 -5.449 -17.455 1.00 92.19 218 MET A N 1
ATOM 1726 C CA . MET A 1 218 ? -0.420 -4.796 -17.365 1.00 92.19 218 MET A CA 1
ATOM 1727 C C . MET A 1 218 ? -1.421 -5.334 -18.391 1.00 92.19 218 MET A C 1
ATOM 1729 O O . MET A 1 218 ? -2.622 -5.284 -18.122 1.00 92.19 218 MET A O 1
ATOM 1733 N N . GLU A 1 219 ? -0.967 -5.861 -19.526 1.00 90.62 219 GLU A N 1
ATOM 1734 C CA . GLU A 1 219 ? -1.807 -6.465 -20.564 1.00 90.62 219 GLU A CA 1
ATOM 1735 C C . GLU A 1 219 ? -2.208 -7.906 -20.249 1.00 90.62 219 GLU A C 1
ATOM 1737 O O . GLU A 1 219 ? -3.392 -8.241 -20.334 1.00 90.62 219 GLU A O 1
ATOM 1742 N N . CYS A 1 220 ? -1.269 -8.747 -19.815 1.00 85.06 220 CYS A N 1
ATOM 1743 C CA . CYS A 1 220 ? -1.520 -10.183 -19.649 1.00 85.06 220 CYS A CA 1
ATOM 1744 C C . CYS A 1 220 ? -1.692 -10.650 -18.194 1.00 85.06 220 CYS A C 1
ATOM 1746 O O . CYS A 1 220 ? -2.121 -11.778 -17.963 1.00 85.06 220 CYS A O 1
ATOM 1748 N N . GLY A 1 221 ? -1.352 -9.816 -17.207 1.00 82.56 221 GLY A N 1
ATOM 1749 C CA . GLY A 1 221 ? -1.374 -10.175 -15.785 1.00 82.56 221 GLY A CA 1
ATOM 1750 C C . GLY A 1 221 ? -0.264 -11.144 -15.356 1.00 82.56 221 GLY A C 1
ATOM 1751 O O . GLY A 1 221 ? -0.216 -11.515 -14.186 1.00 82.56 221 GLY A O 1
ATOM 1752 N N . LYS A 1 222 ? 0.642 -11.540 -16.261 1.00 82.00 222 LYS A N 1
ATOM 1753 C CA . LYS A 1 222 ? 1.796 -12.402 -15.963 1.00 82.00 222 LYS A CA 1
ATOM 1754 C C . LYS A 1 222 ? 3.029 -11.564 -15.657 1.00 82.00 222 LYS A C 1
ATOM 1756 O O . LYS A 1 222 ? 3.290 -10.573 -16.337 1.00 82.00 222 LYS A O 1
ATOM 1761 N N . LEU A 1 223 ? 3.786 -11.958 -14.635 1.00 71.75 223 LEU A N 1
ATOM 1762 C CA . LEU A 1 223 ? 5.022 -11.256 -14.295 1.00 71.75 223 LEU A CA 1
ATOM 1763 C C . LEU A 1 223 ? 6.072 -11.457 -15.398 1.00 71.75 223 LEU A C 1
ATOM 1765 O O . LEU A 1 223 ? 6.102 -12.528 -16.002 1.00 71.75 223 LEU A O 1
ATOM 1769 N N . PRO A 1 224 ? 6.989 -10.496 -15.607 1.00 64.44 224 PRO A N 1
ATOM 1770 C CA . PRO A 1 224 ? 8.002 -10.581 -16.664 1.00 64.44 224 PRO A CA 1
ATOM 1771 C C . PRO A 1 224 ? 8.859 -11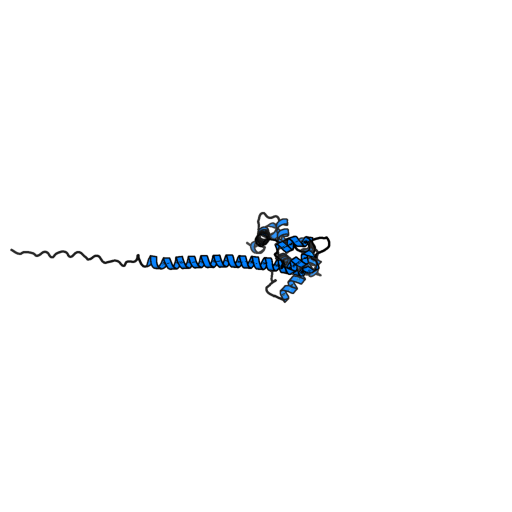.855 -16.603 1.00 64.44 224 PRO A C 1
ATOM 1773 O O . PRO A 1 224 ? 9.204 -12.421 -17.633 1.00 64.44 224 PRO A O 1
ATOM 1776 N N . MET A 1 225 ? 9.133 -12.373 -15.399 1.00 61.94 225 MET A N 1
ATOM 1777 C CA . MET A 1 225 ? 9.857 -13.639 -15.210 1.00 61.94 225 MET A CA 1
ATOM 1778 C C . MET A 1 225 ? 9.135 -14.870 -15.783 1.00 61.94 225 MET A C 1
ATOM 1780 O O . MET A 1 225 ? 9.782 -15.880 -16.020 1.00 61.94 225 MET A O 1
ATOM 1784 N N . GLN A 1 226 ? 7.820 -14.797 -15.991 1.00 55.69 226 GLN A N 1
ATOM 1785 C CA . GLN A 1 226 ? 6.984 -15.878 -16.527 1.00 55.69 226 GLN A CA 1
ATOM 1786 C C . GLN A 1 226 ? 6.717 -15.732 -18.034 1.00 55.69 226 GLN A C 1
ATOM 1788 O O . GLN A 1 226 ? 5.979 -16.532 -18.597 1.00 55.69 226 GLN A O 1
ATOM 1793 N N . LEU A 1 227 ? 7.247 -14.685 -18.679 1.00 53.41 227 LEU A N 1
ATOM 1794 C CA . LEU A 1 227 ? 7.130 -14.468 -20.128 1.00 53.41 227 LEU A CA 1
ATOM 1795 C C . LEU A 1 227 ? 8.314 -15.059 -20.911 1.00 53.41 227 LEU A C 1
ATOM 1797 O O . LEU A 1 227 ? 8.316 -15.009 -22.137 1.00 53.41 227 LEU A O 1
ATOM 1801 N N . ALA A 1 228 ? 9.323 -15.581 -20.208 1.00 48.56 228 ALA A N 1
ATOM 1802 C CA . ALA A 1 228 ? 10.506 -16.216 -20.790 1.00 48.56 228 ALA A CA 1
ATOM 1803 C C . ALA A 1 228 ? 10.373 -17.749 -20.938 1.00 48.56 228 ALA A C 1
ATOM 1805 O O . ALA A 1 228 ? 11.337 -18.394 -21.350 1.00 48.56 228 ALA A O 1
ATOM 1806 N N . GLU A 1 229 ? 9.206 -18.308 -20.598 1.00 44.69 229 GLU A N 1
ATOM 1807 C CA . GLU A 1 229 ? 8.805 -19.710 -20.808 1.00 44.69 229 GLU A CA 1
ATOM 1808 C C . GLU A 1 229 ? 7.778 -19.802 -21.943 1.00 44.69 229 GLU A C 1
ATOM 1810 O O . GLU A 1 229 ? 7.912 -20.727 -22.776 1.00 44.69 229 GLU A O 1
#

Sequence (229 aa):
MTTSSLSPYQAPEPRQGPDFAGTALEGIAPVIVLVGVALLALYRWIVESDRKAQRNHIRGERLAAYRVRHRWKPSDIRPLLSIGVSEVAQRRMAALKGRGRPVVKPHRPFEGELVDKLTRFCNLFRPDATPSERRRSLKEGPWWKHEVEALYRGELAQARAMRIKGAYDHAERAIAATLRISQGKVHAICTEIRAMRRSDAGSANFPAMTLADYDAWMECGKLPMQLAE

Foldseek 3Di:
DDDDDDDDDDDDDDDDDDPPPVVVVVVVVVVVVVVVVVVVVVVVVVVVVVVVLQVVLLVVLQVVCVVCLVVAALVCLQQCVVSPDDPVSVVVSVVHDDDDDGPRDRDDGPVRVVCLLVVLVVLLQDQPRALVSNLVSLCPHPCVLLVLLLQLVQQLVVCVVVVPDPSNLRSLVVSCVLSVHDSVVSVVSNVVLVVVCVVPVPPRPDHRDHVVQVVVSSHRSDHSVVVVD

pLDDT: mean 85.0, std 13.26, range [42.31, 97.56]

Radius of gyration: 34.55 Å; chains: 1; bounding box: 43×141×53 Å

Secondary structure (DSSP, 8-state):
-----PPP-PPPP------THHHHHHHHHHHHHHHHHHHHHHHHHHHHHHHHHHHHHHHHHHHHHHHTGGG--GGGHHHHHHTT--HHHHHHHTT----S--SSPPP--HHHHHHHHHHHHHHHH-TTS-HHHHHHHHHHSTTHHHHHHHHHHHHHHHHHHTT-TTHHHHHHHHHHHHHTS-HHHHHHHHHHHHHHHHH-TTTT-PPP--HHHHHHHHHH---GGGS--